Protein AF-A0A6A0H700-F1 (afdb_monomer)

Organism: Hyalella azteca (NCBI:txid294128)

Nearest PDB structures (foldseek):
  5h1q-assembly1_A  TM=7.272E-01  e=1.602E-08  Caenorhabditis elegans
  8qa1-assembly1_A  TM=4.785E-01  e=2.372E-01  Homo sapiens
  4k1p-assembly2_B  TM=1.340E-01  e=1.191E+00  Bacillus cereus

Radius of gyration: 29.99 Å; Cα contacts (8 Å, |Δi|>4): 361; chains: 1; bounding box: 70×42×93 Å

pLDDT: mean 84.73, std 12.45, range [29.14, 97.25]

Mean predicted aligned error: 8.42 Å

Sequence (318 aa):
MFVLVAFSILVTQKQYFGDPIDCIVDKIPANLMDTYCWIHSTYTIPSLVGAKIGVEVPHPGIANPKSNEEEYEVKYHKYYQWVTLFLYLQAIMFYIPRYLWKVWEAGKVKMLVMQLNSPIVDDDAKRERKKMLVNYFNVNMHNHNFYAYRFFFCELLNFANVVGQIYFTDRFLGYEFTTYGTRVVQMSQQEFGTRSDPMDAVFPKVTKCTFHKYGSSGSIETHDGLCVLPLNIFNEKIYIFLWFWFIIVAIISGIGLLYRLATFLAPFRQILLRTRSRLASQEDVEAVSRKCQIGDWFLLYQLGELRSASDCLYTFLC

Secondary structure (DSSP, 8-state):
-HHHHHHHHHHHHHHHSS-S-EEE-SSS-HHHHHHHHHHH-EEE-GGGTTSPBTTTBSSTT-S-SEETTEE---EEE-GGGTHHHHHHHHHHHHHHHHHHHHHHHTTHHHHHHTTTS-TTS-HHHHHHHHHHHHHHHHHTTTTTHHHHHHHHHHHHHHHHHHHHHHHHHHHHTTS-STTHHHHHHHHHTS-TTS---TTTTTS-SEEEEEEEEE-TTSPEEEEEEEEE-HHHHHHHHHHHHHHHHHHHHHHHHHHHHHHHHHTTSHHHHHHHHHHH-TTS-HHHHHHHHHH--HHHHHHHHHHTTSTTSHHHHHHHH-

Solvent-accessible surface area (backbone atoms only — not comparable to full-atom values): 17674 Å² total; per-residue (Å²): 72,71,70,35,45,53,52,22,51,56,48,43,47,41,60,74,76,43,76,39,52,51,38,54,50,81,100,51,62,48,72,58,51,28,52,47,3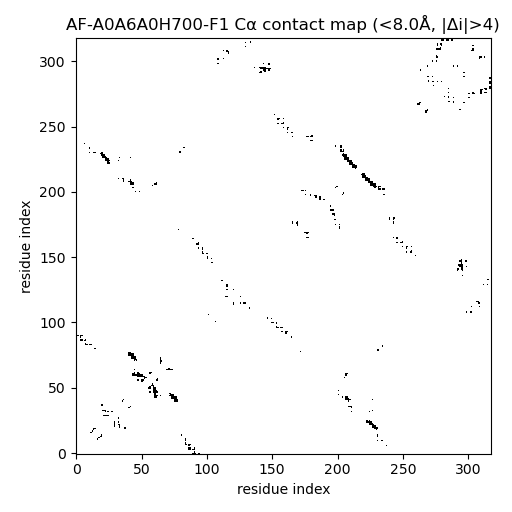4,66,74,75,32,32,29,35,27,71,90,38,48,85,46,52,66,81,77,76,21,86,42,60,13,43,74,69,54,74,47,96,95,45,76,56,68,74,47,73,57,63,61,74,80,46,47,42,59,49,32,45,52,53,21,50,61,62,41,47,38,60,50,52,44,54,66,72,53,68,55,51,68,59,61,75,46,57,70,64,72,41,90,86,57,54,69,68,64,43,52,55,49,48,51,52,50,49,50,50,48,67,76,46,58,71,68,30,40,65,60,41,51,53,51,53,48,30,54,51,46,48,38,52,45,48,54,48,49,54,52,51,49,12,61,73,56,71,65,51,49,81,59,37,65,62,52,51,56,61,51,70,74,51,66,97,82,83,72,74,65,85,51,46,83,68,43,43,51,57,35,36,29,79,46,79,45,72,43,100,85,69,48,82,43,81,44,69,26,50,30,37,25,66,52,27,59,53,52,50,54,51,53,56,52,48,48,59,49,48,53,52,52,40,51,53,40,47,51,51,49,53,56,54,58,47,53,72,38,68,71,52,42,46,52,55,49,47,73,60,36,70,83,40,58,72,68,38,55,49,56,50,54,72,72,44,43,73,12,40,45,48,52,53,54,56,45,45,65,47,90,61,30,45,68,43,54,38,62,72,52,109

Foldseek 3Di:
DVLLVVLLVVLCCCVPVHQQKFKDWPPDPRVVVSVCCLVVFFKFQQVQQLPDPPPGAVHRRDDPCDDDNHRTDIDTANLLNCSSVLSVVLVVLLCVLVVQLCVLPVCVLVVLCPPLPDPPDDPVVNVVSLVVSLVVCVVCAPVQVVVVVSNLVSLVSNLVSLVVSQVVVCVSQVNCLQCQLVVVVVQVPDDPPSRDRSCCSRLPQKGKDWDWDADPVRDIDIIIIIMGGPSSVSVSVSSNVVSVVSVVSNVVSVVVSVLVVCLQDLVSLLVLQCVLLVVADSVLSNVVSVRHDSRSSVSLSVSSVSVSCSVSSNVSRD

InterPro domains:
  IPR000990 Innexin [PF00876] (2-305)
  IPR000990 Innexin [PR01262] (12-23)
  IPR000990 Innexin [PR01262] (36-45)
  IPR000990 Innexin [PR01262] (79-101)
  IPR000990 Innexin [PR01262] (151-165)
  IPR000990 Innexin [PR01262] (202-211)
  IPR000990 Innexin [PR01262] (227-243)
  IPR000990 Innexin [PS51013] (1-318)
  IPR000990 Innexin [PTHR11893] (2-302)

Structure (mmCIF, N/CA/C/O backbone):
data_AF-A0A6A0H700-F1
#
_entry.id   AF-A0A6A0H700-F1
#
loop_
_atom_site.group_PDB
_atom_site.id
_atom_site.type_symbol
_atom_site.label_atom_id
_atom_site.label_alt_id
_atom_site.label_comp_id
_atom_site.label_asym_id
_atom_site.label_entity_id
_atom_site.label_seq_id
_atom_site.pdbx_PDB_ins_code
_atom_site.Cartn_x
_atom_site.Cartn_y
_atom_site.Cartn_z
_atom_site.occupancy
_atom_site.B_iso_or_equiv
_atom_site.auth_seq_id
_atom_site.auth_comp_id
_atom_site.auth_asym_id
_atom_site.auth_atom_id
_atom_site.pdbx_PDB_model_num
ATOM 1 N N . MET A 1 1 ? -3.065 4.996 2.262 1.00 88.44 1 MET A N 1
ATOM 2 C CA . MET A 1 1 ? -3.794 5.878 1.321 1.00 88.44 1 MET A CA 1
ATOM 3 C C . MET A 1 1 ? -3.027 7.165 1.031 1.00 88.44 1 MET A C 1
ATOM 5 O O . MET A 1 1 ? -2.477 7.241 -0.050 1.00 88.44 1 MET A O 1
ATOM 9 N N . PHE A 1 2 ? -2.928 8.139 1.949 1.00 89.19 2 PHE A N 1
ATOM 10 C CA . PHE A 1 2 ? -2.309 9.449 1.651 1.00 89.19 2 PHE A CA 1
ATOM 11 C C . PHE A 1 2 ? -0.878 9.364 1.109 1.00 89.19 2 PHE A C 1
ATOM 13 O O . PHE A 1 2 ? -0.584 9.986 0.100 1.00 89.19 2 PHE A O 1
ATOM 20 N N . VAL A 1 3 ? -0.035 8.531 1.724 1.00 92.81 3 VAL A N 1
ATOM 21 C CA . VAL A 1 3 ? 1.328 8.235 1.247 1.00 92.81 3 VAL A CA 1
ATOM 22 C C . VAL A 1 3 ? 1.329 7.764 -0.215 1.00 92.81 3 VAL A C 1
ATOM 24 O O . VAL A 1 3 ? 2.057 8.301 -1.038 1.00 92.81 3 VAL A O 1
ATOM 27 N N . LEU A 1 4 ? 0.464 6.801 -0.556 1.00 93.31 4 LEU A N 1
ATOM 28 C CA . LEU A 1 4 ? 0.357 6.251 -1.914 1.00 93.31 4 LEU A CA 1
ATOM 29 C C . LEU A 1 4 ? -0.152 7.291 -2.918 1.00 93.31 4 LEU A C 1
ATOM 31 O O . LEU A 1 4 ? 0.352 7.357 -4.032 1.00 93.31 4 LEU A O 1
ATOM 35 N N . VAL A 1 5 ? -1.114 8.130 -2.517 1.00 93.88 5 VAL A N 1
ATOM 36 C CA . VAL A 1 5 ? -1.607 9.237 -3.352 1.00 93.88 5 VAL A CA 1
ATOM 37 C C . VAL A 1 5 ? -0.500 10.261 -3.597 1.00 93.88 5 VAL A C 1
ATOM 39 O O . VAL A 1 5 ? -0.306 10.671 -4.734 1.00 93.88 5 VAL A O 1
ATOM 42 N N . ALA A 1 6 ? 0.257 10.642 -2.565 1.00 94.44 6 ALA A N 1
ATOM 43 C CA . ALA A 1 6 ? 1.363 11.585 -2.701 1.00 94.44 6 ALA A CA 1
ATOM 44 C C . ALA A 1 6 ? 2.443 11.061 -3.662 1.00 94.44 6 ALA A C 1
ATOM 46 O O . ALA A 1 6 ? 2.866 11.788 -4.557 1.00 94.44 6 ALA A O 1
ATOM 47 N N . PHE A 1 7 ? 2.833 9.788 -3.537 1.00 94.75 7 PHE A N 1
ATOM 48 C CA . PHE A 1 7 ? 3.771 9.171 -4.478 1.00 94.75 7 PHE A CA 1
ATOM 49 C C . PHE A 1 7 ? 3.197 9.047 -5.888 1.00 94.75 7 PHE A C 1
ATOM 51 O O . PHE A 1 7 ? 3.902 9.339 -6.844 1.00 94.75 7 PHE A O 1
ATOM 58 N N . SER A 1 8 ? 1.919 8.689 -6.035 1.00 93.25 8 SER A N 1
ATOM 59 C CA . SER A 1 8 ? 1.258 8.648 -7.343 1.00 93.25 8 SER A CA 1
ATOM 60 C C . SER A 1 8 ? 1.293 10.018 -8.030 1.00 93.25 8 SER A C 1
ATOM 62 O O . SER A 1 8 ? 1.672 10.099 -9.196 1.00 93.25 8 SER A O 1
ATOM 64 N N . ILE A 1 9 ? 1.000 11.106 -7.308 1.00 92.00 9 ILE A N 1
ATOM 65 C CA . ILE A 1 9 ? 1.098 12.477 -7.838 1.00 92.00 9 ILE A CA 1
ATOM 66 C C . ILE A 1 9 ? 2.540 12.800 -8.251 1.00 92.00 9 ILE A C 1
ATOM 68 O O . ILE A 1 9 ? 2.756 13.307 -9.350 1.00 92.00 9 ILE A O 1
ATOM 72 N N . LEU A 1 10 ? 3.523 12.472 -7.410 1.00 91.56 10 LEU A N 1
ATOM 73 C CA . LEU A 1 10 ? 4.936 12.733 -7.690 1.00 91.56 10 LEU A CA 1
ATOM 74 C C . LEU A 1 10 ? 5.424 12.001 -8.953 1.00 91.56 10 LEU A C 1
ATOM 76 O O . LEU A 1 10 ? 6.080 12.604 -9.801 1.00 91.56 10 LEU A O 1
ATOM 80 N N . VAL A 1 11 ? 5.066 10.725 -9.122 1.00 91.19 11 VAL A N 1
ATOM 81 C CA . VAL A 1 11 ? 5.419 9.949 -10.326 1.00 91.19 11 VAL A CA 1
ATOM 82 C C . VAL A 1 11 ? 4.676 10.488 -11.550 1.00 91.19 11 VAL A C 1
ATOM 84 O O . VAL A 1 11 ? 5.279 10.642 -12.609 1.00 91.19 11 VAL A O 1
ATOM 87 N N . THR A 1 12 ? 3.402 10.871 -11.400 1.00 90.94 12 THR A N 1
ATOM 88 C CA . THR A 1 12 ? 2.594 11.474 -12.477 1.00 90.94 12 THR A CA 1
ATOM 89 C C . THR A 1 12 ? 3.247 12.745 -13.014 1.00 90.94 12 THR A C 1
ATOM 91 O O . THR A 1 12 ? 3.319 12.936 -14.226 1.00 90.94 12 THR A O 1
ATOM 94 N N . GLN A 1 13 ? 3.758 13.604 -12.126 1.00 88.62 13 GLN A N 1
ATOM 95 C CA . GLN A 1 13 ? 4.454 14.828 -12.521 1.00 88.62 13 GLN A CA 1
ATOM 96 C C . GLN A 1 13 ? 5.638 14.527 -13.440 1.00 88.62 13 GLN A C 1
ATOM 98 O O . GLN A 1 13 ? 5.756 15.136 -14.500 1.00 88.62 13 GLN A O 1
ATOM 103 N N . LYS A 1 14 ? 6.476 13.548 -13.088 1.00 85.62 14 LYS A N 1
ATOM 104 C CA . LYS A 1 14 ? 7.631 13.199 -13.921 1.00 85.62 14 LYS A CA 1
ATOM 105 C C . LYS A 1 14 ? 7.253 12.426 -15.188 1.00 85.62 14 LYS A C 1
ATOM 107 O O . LYS A 1 14 ? 7.938 12.570 -16.190 1.00 85.62 14 LYS A O 1
ATOM 112 N N . GLN A 1 15 ? 6.183 11.635 -15.150 1.00 85.44 15 GLN A N 1
ATOM 113 C CA . GLN A 1 15 ? 5.745 10.803 -16.272 1.00 85.44 15 GLN A CA 1
ATOM 114 C C . GLN A 1 15 ? 5.028 11.596 -17.376 1.00 85.44 15 GLN A C 1
ATOM 116 O O . GLN A 1 15 ? 5.173 11.248 -18.543 1.00 85.44 15 GLN A O 1
ATOM 121 N N . TYR A 1 16 ? 4.246 12.622 -17.021 1.00 83.31 16 TYR A N 1
ATOM 122 C CA . TYR A 1 16 ? 3.414 13.364 -17.981 1.00 83.31 16 TYR A CA 1
ATOM 123 C C . TYR A 1 16 ? 3.870 14.804 -18.234 1.00 83.31 16 TYR A C 1
ATOM 125 O O . TYR A 1 16 ? 3.579 15.339 -19.299 1.00 83.31 16 TYR A O 1
ATOM 133 N N . PHE A 1 17 ? 4.542 15.443 -17.271 1.00 81.44 17 PHE A N 1
ATOM 134 C CA . PHE A 1 17 ? 4.945 16.854 -17.375 1.00 81.44 17 PHE A CA 1
ATOM 135 C C . PHE A 1 17 ? 6.459 17.057 -17.485 1.00 81.44 17 PHE A C 1
ATOM 137 O O . PHE A 1 17 ? 6.902 18.187 -17.669 1.00 81.44 17 PHE A O 1
ATOM 144 N N . GLY A 1 18 ? 7.254 15.996 -17.353 1.00 81.88 18 GLY A N 1
ATOM 145 C CA . GLY A 1 18 ? 8.693 16.032 -17.596 1.00 81.88 18 GLY A CA 1
ATOM 146 C C . GLY A 1 18 ? 9.104 14.948 -18.580 1.00 81.88 18 GLY A C 1
ATOM 147 O O . GLY A 1 18 ? 8.265 14.174 -19.023 1.00 81.88 18 GLY A O 1
ATOM 148 N N . ASP A 1 19 ? 10.402 14.868 -18.868 1.00 84.00 19 ASP A N 1
ATOM 149 C CA . ASP A 1 19 ? 10.935 13.858 -19.788 1.00 84.00 19 ASP A CA 1
ATOM 150 C C . ASP A 1 19 ? 11.130 12.528 -19.041 1.00 84.00 19 ASP A C 1
ATOM 152 O O . ASP A 1 19 ? 11.946 12.473 -18.104 1.00 84.00 19 ASP A O 1
ATOM 156 N N . PRO A 1 20 ? 10.353 11.474 -19.353 1.00 85.75 20 PRO A N 1
ATOM 157 C CA . PRO A 1 20 ? 10.421 10.212 -18.624 1.00 85.75 20 PRO A CA 1
ATOM 158 C C . PRO A 1 20 ? 11.577 9.321 -19.103 1.00 85.75 20 PRO A C 1
ATOM 160 O O . PRO A 1 20 ? 12.013 8.438 -18.359 1.00 85.75 20 PRO A O 1
ATOM 163 N N . ILE A 1 21 ? 12.069 9.571 -20.319 1.00 92.06 21 ILE A N 1
ATOM 164 C CA . ILE A 1 21 ? 13.161 8.876 -20.994 1.00 92.06 21 ILE A CA 1
ATOM 165 C C . ILE A 1 21 ? 13.925 9.874 -21.874 1.00 92.06 21 ILE A C 1
ATOM 167 O O . ILE A 1 21 ? 13.306 10.775 -22.433 1.00 92.06 21 ILE A O 1
ATOM 171 N N . ASP A 1 22 ? 15.240 9.706 -21.971 1.00 94.19 22 ASP A N 1
ATOM 172 C CA . ASP A 1 22 ? 16.128 10.486 -22.843 1.00 94.19 22 ASP A CA 1
ATOM 173 C C . ASP A 1 22 ? 17.117 9.523 -23.516 1.00 94.19 22 ASP A C 1
ATOM 175 O O . ASP A 1 22 ? 17.854 8.807 -22.826 1.00 94.19 22 ASP A O 1
ATOM 179 N N . CYS A 1 23 ? 17.065 9.427 -24.844 1.00 94.62 23 CYS A N 1
ATOM 180 C CA . CYS A 1 23 ? 17.802 8.459 -25.643 1.00 94.62 23 CYS A CA 1
ATOM 181 C C . CYS A 1 23 ? 18.846 9.121 -26.546 1.00 94.62 23 CYS A C 1
ATOM 183 O O . CYS A 1 23 ? 18.558 9.980 -27.378 1.00 94.62 23 CYS A O 1
ATOM 185 N N . ILE A 1 24 ? 20.068 8.596 -26.485 1.00 93.69 24 ILE A N 1
ATOM 186 C CA . ILE A 1 24 ? 21.156 8.956 -27.392 1.00 93.69 24 ILE A CA 1
ATOM 187 C C . ILE A 1 24 ? 21.153 7.972 -28.562 1.00 93.69 24 ILE A C 1
ATOM 189 O O . ILE A 1 24 ? 21.290 6.761 -28.365 1.00 93.69 24 ILE A O 1
ATOM 193 N N . VAL A 1 25 ? 21.009 8.494 -29.782 1.00 91.62 25 VAL A N 1
ATOM 194 C CA . VAL A 1 25 ? 21.088 7.717 -31.023 1.00 91.62 25 VAL A CA 1
ATOM 195 C C . VAL A 1 25 ? 21.625 8.551 -32.186 1.00 91.62 25 VAL A C 1
ATOM 197 O O . VAL A 1 25 ? 21.322 9.736 -32.320 1.00 91.62 25 VAL A O 1
ATOM 200 N N . ASP A 1 26 ? 22.369 7.900 -33.077 1.00 87.56 26 ASP A N 1
ATOM 201 C CA . ASP A 1 26 ? 22.846 8.500 -34.318 1.00 87.56 26 ASP A CA 1
ATOM 202 C C . ASP A 1 26 ? 21.810 8.402 -35.449 1.00 87.56 26 ASP A C 1
ATOM 204 O O . ASP A 1 26 ? 21.181 7.362 -35.670 1.00 87.56 26 ASP A O 1
ATOM 208 N N . LYS A 1 27 ? 21.716 9.464 -36.262 1.00 87.31 27 LYS A N 1
ATOM 209 C CA . LYS A 1 27 ? 20.928 9.540 -37.516 1.00 87.31 27 LYS A CA 1
ATOM 210 C C . LYS A 1 27 ? 19.399 9.502 -37.360 1.00 87.31 27 LYS A C 1
ATOM 212 O O . LYS A 1 27 ? 18.706 9.555 -38.376 1.00 87.31 27 LYS A O 1
ATOM 217 N N .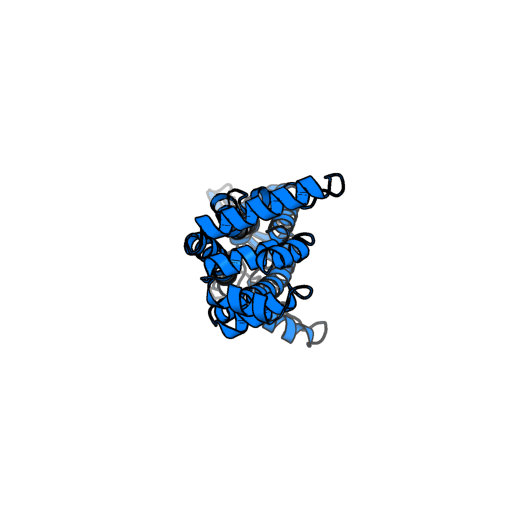 ILE A 1 28 ? 18.871 9.432 -36.138 1.00 91.19 28 ILE A N 1
ATOM 218 C CA . ILE A 1 28 ? 17.435 9.509 -35.834 1.00 91.19 28 ILE A CA 1
ATOM 219 C C . ILE A 1 28 ? 17.185 10.749 -34.964 1.00 91.19 28 ILE A C 1
ATOM 221 O O . ILE A 1 28 ? 17.963 10.993 -34.045 1.00 91.19 28 ILE A O 1
ATOM 225 N N . PRO A 1 29 ? 16.129 11.545 -35.215 1.00 93.12 29 PRO A N 1
ATOM 226 C CA . PRO A 1 29 ? 15.767 12.645 -34.324 1.00 93.12 29 PRO A CA 1
ATOM 227 C C . PRO A 1 29 ? 15.495 12.144 -32.897 1.00 93.12 29 PRO A C 1
ATOM 229 O O . PRO A 1 29 ? 14.682 11.234 -32.727 1.00 93.12 29 PRO A O 1
ATOM 232 N N . ALA A 1 30 ? 16.119 12.763 -31.887 1.00 90.62 30 ALA A N 1
ATOM 233 C CA . ALA A 1 30 ? 16.020 12.343 -30.481 1.00 90.62 30 ALA A CA 1
ATOM 234 C C . ALA A 1 30 ? 14.561 12.194 -30.014 1.00 90.62 30 ALA A C 1
ATOM 236 O O . ALA A 1 30 ? 14.155 11.106 -29.629 1.00 90.62 30 ALA A O 1
ATOM 237 N N . ASN A 1 31 ? 13.720 13.212 -30.242 1.00 91.75 31 ASN A N 1
ATOM 238 C CA . ASN A 1 31 ? 12.299 13.182 -29.862 1.00 91.75 31 ASN A CA 1
ATOM 239 C C . ASN A 1 31 ? 11.517 11.983 -30.438 1.00 91.75 31 ASN A C 1
ATOM 241 O O . ASN A 1 31 ? 10.590 11.476 -29.802 1.00 91.75 31 ASN A O 1
ATOM 245 N N . LEU A 1 32 ? 11.853 11.541 -31.659 1.00 93.12 32 LEU A N 1
ATOM 246 C CA . LEU A 1 32 ? 11.222 10.367 -32.269 1.00 93.12 32 LEU A CA 1
ATOM 247 C C . LEU A 1 32 ? 11.680 9.092 -31.560 1.00 93.12 32 LEU A C 1
ATOM 249 O O . LEU A 1 32 ? 10.848 8.232 -31.272 1.00 93.12 32 LEU A O 1
ATOM 253 N N . MET A 1 33 ? 12.981 8.984 -31.280 1.00 93.50 33 MET A N 1
ATOM 254 C CA . MET A 1 33 ? 13.543 7.850 -30.555 1.00 93.50 33 MET A CA 1
ATOM 255 C C . MET A 1 33 ? 12.972 7.768 -29.138 1.00 93.50 33 MET A C 1
ATOM 257 O O . MET A 1 33 ? 12.480 6.712 -28.756 1.00 93.50 33 MET A O 1
ATOM 261 N N . ASP A 1 34 ? 12.933 8.880 -28.404 1.00 93.62 34 ASP A N 1
ATOM 262 C CA . ASP A 1 34 ? 12.375 8.948 -27.050 1.00 93.62 34 ASP A CA 1
ATOM 263 C C . ASP A 1 34 ? 10.921 8.481 -27.029 1.00 93.62 34 ASP A C 1
ATOM 265 O O . ASP A 1 34 ? 10.549 7.599 -26.254 1.00 93.62 34 ASP A O 1
ATOM 269 N N . THR A 1 35 ? 10.101 9.009 -27.944 1.00 92.19 35 THR A N 1
ATOM 270 C CA . THR A 1 35 ? 8.685 8.636 -28.057 1.00 92.19 35 THR A CA 1
ATOM 271 C C . THR A 1 35 ? 8.527 7.158 -28.413 1.00 92.19 35 THR A C 1
ATOM 273 O O . THR A 1 35 ? 7.721 6.450 -27.804 1.00 92.19 35 THR A O 1
ATOM 276 N N . TYR A 1 36 ? 9.304 6.667 -29.381 1.00 93.50 36 TYR A N 1
ATOM 277 C CA . TYR A 1 36 ? 9.254 5.272 -29.803 1.00 93.50 36 TYR A CA 1
ATOM 278 C C . TYR A 1 36 ? 9.660 4.332 -28.666 1.00 93.50 36 TYR A C 1
ATOM 280 O O . TYR A 1 36 ? 8.917 3.407 -28.349 1.00 93.50 36 TYR A O 1
ATOM 288 N N . CYS A 1 37 ? 10.796 4.584 -28.018 1.00 93.06 37 CYS A N 1
ATOM 289 C CA . CYS A 1 37 ? 11.324 3.756 -26.937 1.00 93.06 37 CYS A CA 1
ATOM 290 C C . CYS A 1 37 ? 10.453 3.816 -25.684 1.00 93.06 37 CYS A C 1
ATOM 292 O O . CYS A 1 37 ? 10.283 2.803 -25.002 1.00 93.06 37 CYS A O 1
ATOM 294 N N . TRP A 1 38 ? 9.830 4.966 -25.415 1.00 91.06 38 TRP A N 1
ATOM 295 C CA . TRP A 1 38 ? 8.824 5.076 -24.370 1.00 91.06 38 TRP A CA 1
ATOM 296 C C . TRP A 1 38 ? 7.638 4.142 -24.631 1.00 91.06 38 TRP A C 1
ATOM 298 O O . TRP A 1 38 ? 7.229 3.438 -23.713 1.00 91.06 38 TRP A O 1
ATOM 308 N N . ILE A 1 39 ? 7.107 4.096 -25.860 1.00 90.50 39 ILE A N 1
ATOM 309 C CA . ILE A 1 39 ? 5.917 3.303 -26.229 1.00 90.50 39 ILE A CA 1
ATOM 310 C C . ILE A 1 39 ? 6.242 1.811 -26.396 1.00 90.50 39 ILE A C 1
ATOM 312 O O . ILE A 1 39 ? 5.540 0.952 -25.860 1.00 90.50 39 ILE A O 1
ATOM 316 N N . HIS A 1 40 ? 7.295 1.492 -27.149 1.00 88.88 40 HIS A N 1
ATOM 317 C CA . HIS A 1 40 ? 7.656 0.128 -27.542 1.00 88.88 40 HIS A CA 1
ATOM 318 C C . HIS A 1 40 ? 8.510 -0.612 -26.513 1.00 88.88 40 HIS A C 1
ATOM 320 O O . HIS A 1 40 ? 8.684 -1.825 -26.661 1.00 88.88 40 HIS A O 1
ATOM 326 N N . SER A 1 41 ? 8.922 0.074 -25.440 1.00 89.62 41 SER A N 1
ATOM 327 C CA . SER A 1 41 ? 9.783 -0.371 -24.337 1.00 89.62 41 SER A CA 1
ATOM 328 C C . SER A 1 41 ? 11.269 -0.423 -24.630 1.00 89.62 41 SER A C 1
ATOM 330 O O . SER A 1 41 ? 11.711 -0.526 -25.772 1.00 89.62 41 SER A O 1
ATOM 332 N N . THR A 1 42 ? 12.026 -0.419 -23.542 1.00 93.44 42 THR A N 1
ATOM 333 C CA . THR A 1 42 ? 13.463 -0.647 -23.531 1.00 93.44 42 THR A CA 1
ATOM 334 C C . THR A 1 42 ? 13.790 -1.956 -22.827 1.00 93.44 42 THR A C 1
ATOM 336 O O . THR A 1 42 ? 12.924 -2.596 -22.219 1.00 93.44 42 THR A O 1
ATOM 339 N N . TYR A 1 43 ? 15.042 -2.387 -22.918 1.00 93.12 43 TYR A N 1
ATOM 340 C CA . TYR A 1 43 ? 15.478 -3.648 -22.347 1.00 93.12 43 TYR A CA 1
ATOM 341 C C . TYR A 1 43 ? 16.867 -3.584 -21.715 1.00 93.12 43 TYR A C 1
ATOM 343 O O . TYR A 1 43 ? 17.663 -2.683 -21.987 1.00 93.12 43 TYR A O 1
ATOM 351 N N . THR A 1 44 ? 17.148 -4.569 -20.866 1.00 92.31 44 THR A N 1
ATOM 352 C CA . THR A 1 44 ? 18.486 -4.875 -20.342 1.00 92.31 44 THR A CA 1
ATOM 353 C C . THR A 1 44 ? 18.765 -6.371 -20.465 1.00 92.31 44 THR A C 1
ATOM 355 O O . THR A 1 44 ? 17.851 -7.168 -20.676 1.00 92.31 44 THR A O 1
ATOM 358 N N . ILE A 1 45 ? 20.031 -6.753 -20.340 1.00 91.50 45 ILE A N 1
ATOM 359 C CA . ILE A 1 45 ? 20.508 -8.136 -20.336 1.00 91.50 45 ILE A CA 1
ATOM 360 C C . ILE A 1 45 ? 20.881 -8.503 -18.889 1.00 91.50 45 ILE A C 1
ATOM 362 O O . ILE A 1 45 ? 21.922 -8.054 -18.401 1.00 91.50 45 ILE A O 1
ATOM 366 N N . PRO A 1 46 ? 20.051 -9.282 -18.166 1.00 87.19 46 PRO A N 1
ATOM 367 C CA . PRO A 1 46 ? 20.258 -9.554 -16.741 1.00 87.19 46 PRO A CA 1
ATOM 368 C C . PRO A 1 46 ? 21.592 -10.237 -16.414 1.00 87.19 46 PRO A C 1
ATOM 370 O O . PRO A 1 46 ? 22.198 -9.923 -15.391 1.00 87.19 46 PRO A O 1
ATOM 373 N N . SER A 1 47 ? 22.081 -11.122 -17.290 1.00 86.06 47 SER A N 1
ATOM 374 C CA . SER A 1 47 ? 23.356 -11.833 -17.103 1.00 86.06 47 SER A CA 1
ATOM 375 C C . SER A 1 47 ? 24.575 -10.905 -17.069 1.00 86.06 47 SER A C 1
ATOM 377 O O . SER A 1 47 ? 25.601 -11.268 -16.503 1.00 86.06 47 SER A O 1
ATOM 379 N N . LEU A 1 48 ? 24.459 -9.694 -17.624 1.00 86.12 48 LEU A N 1
ATOM 380 C CA . LEU A 1 48 ? 25.549 -8.723 -17.743 1.00 86.12 48 LEU A CA 1
ATOM 381 C C . LEU A 1 48 ? 25.442 -7.568 -16.735 1.00 86.12 48 LEU A C 1
ATOM 383 O O . LEU A 1 48 ? 26.162 -6.577 -16.844 1.00 86.12 48 LEU A O 1
ATOM 387 N N . VAL A 1 49 ? 24.547 -7.651 -15.745 1.00 81.88 49 VAL A N 1
ATOM 388 C CA . VAL A 1 49 ? 24.407 -6.607 -14.709 1.00 81.88 49 VAL A CA 1
ATOM 389 C C . VAL A 1 49 ? 25.642 -6.541 -13.799 1.00 81.88 49 VAL A C 1
ATOM 391 O O . VAL A 1 49 ? 26.021 -5.459 -13.366 1.00 81.88 49 VAL A O 1
ATOM 394 N N . GLY A 1 50 ? 26.309 -7.672 -13.550 1.00 78.44 50 GLY A N 1
ATOM 395 C CA . GLY A 1 50 ? 27.547 -7.735 -12.757 1.00 78.44 50 GLY A CA 1
ATOM 396 C C . GLY A 1 50 ? 28.843 -7.535 -13.554 1.00 78.44 50 GLY A C 1
ATOM 397 O O . GLY A 1 50 ? 29.923 -7.647 -12.976 1.00 78.44 50 GLY A O 1
ATOM 398 N N . ALA A 1 51 ? 28.750 -7.289 -14.864 1.00 83.19 51 ALA A N 1
ATOM 399 C CA . ALA A 1 51 ? 29.903 -7.171 -15.755 1.00 83.19 51 ALA A CA 1
ATOM 400 C C . ALA A 1 51 ? 30.718 -5.892 -15.487 1.00 83.19 51 ALA A C 1
ATOM 402 O O . ALA A 1 51 ? 30.192 -4.873 -15.022 1.00 83.19 51 ALA A O 1
ATOM 403 N N . LYS A 1 52 ? 32.019 -5.922 -15.795 1.00 82.25 52 LYS A N 1
ATOM 404 C CA . LYS A 1 52 ? 32.917 -4.781 -15.546 1.00 82.25 52 LYS A CA 1
ATOM 405 C C . LYS A 1 52 ? 32.665 -3.638 -16.531 1.00 82.25 52 LYS A C 1
ATOM 407 O O . LYS A 1 52 ? 32.894 -3.766 -17.736 1.00 82.25 52 LYS A O 1
ATOM 412 N N . ILE A 1 53 ? 32.261 -2.490 -15.991 1.00 85.69 53 ILE A N 1
ATOM 413 C CA . ILE A 1 53 ? 31.993 -1.265 -16.755 1.00 85.69 53 ILE A CA 1
ATOM 414 C C . ILE A 1 53 ? 33.276 -0.763 -17.437 1.00 85.69 53 ILE A C 1
ATOM 416 O O . ILE A 1 53 ? 34.336 -0.706 -16.815 1.00 85.69 53 ILE A O 1
ATOM 420 N N . GLY A 1 54 ? 33.175 -0.387 -18.714 1.00 81.62 54 GLY A N 1
ATOM 421 C CA . GLY A 1 54 ? 34.277 0.163 -19.513 1.00 81.62 54 GLY A CA 1
ATOM 422 C C . GLY A 1 54 ? 35.252 -0.879 -20.072 1.00 81.62 54 GLY A C 1
ATOM 423 O O . GLY A 1 54 ? 36.136 -0.516 -20.843 1.00 81.62 54 GLY A O 1
ATOM 424 N N . VAL A 1 55 ? 35.082 -2.156 -19.712 1.00 81.94 55 VAL A N 1
ATOM 425 C CA . VAL A 1 55 ? 35.866 -3.283 -20.245 1.00 81.94 55 VAL A CA 1
ATOM 426 C C . VAL A 1 55 ? 34.952 -4.268 -20.968 1.00 81.94 55 VAL A C 1
ATOM 428 O O . VAL A 1 55 ? 35.158 -4.538 -22.145 1.00 81.94 55 VAL A O 1
ATOM 431 N N . GLU A 1 56 ? 33.930 -4.776 -20.276 1.00 81.25 56 GLU A N 1
ATOM 432 C CA . GLU A 1 56 ? 32.997 -5.782 -20.804 1.00 81.25 56 GLU A CA 1
ATOM 433 C C . GLU A 1 56 ? 31.716 -5.134 -21.338 1.00 81.25 56 GLU A C 1
ATOM 435 O O . GLU A 1 56 ? 31.200 -5.531 -22.380 1.00 81.25 56 GLU A O 1
ATOM 440 N N . VAL A 1 57 ? 31.210 -4.112 -20.639 1.00 85.88 57 VAL A N 1
ATOM 441 C CA . VAL A 1 57 ? 29.967 -3.415 -20.994 1.00 85.88 57 VAL A CA 1
ATOM 442 C C . VAL A 1 57 ? 30.087 -1.899 -20.795 1.00 85.88 57 VAL A C 1
ATOM 444 O O . VAL A 1 57 ? 30.787 -1.455 -19.882 1.00 85.88 57 VAL A O 1
ATOM 447 N N . PRO A 1 58 ? 29.395 -1.068 -21.599 1.00 85.19 58 PRO A N 1
ATOM 448 C CA . PRO A 1 58 ? 29.328 0.378 -21.372 1.00 85.19 58 PRO A CA 1
ATOM 449 C C . PRO A 1 58 ? 28.560 0.737 -20.091 1.00 85.19 58 PRO A C 1
ATOM 451 O O . PRO A 1 58 ? 28.912 1.694 -19.411 1.00 85.19 58 PRO A O 1
ATOM 454 N N . HIS A 1 59 ? 27.531 -0.040 -19.748 1.00 86.44 59 HIS A N 1
ATOM 455 C CA . HIS A 1 59 ? 26.734 0.090 -18.528 1.00 86.44 59 HIS A CA 1
ATOM 456 C C . HIS A 1 59 ? 26.225 -1.294 -18.089 1.00 86.44 59 HIS A C 1
ATOM 458 O O . HIS A 1 59 ? 26.094 -2.177 -18.943 1.00 86.44 59 HIS A O 1
ATOM 464 N N . PRO A 1 60 ? 25.899 -1.495 -16.796 1.00 86.56 60 PRO A N 1
ATOM 465 C CA . PRO A 1 60 ? 25.348 -2.754 -16.297 1.00 86.56 60 PRO A CA 1
ATOM 466 C C . PRO A 1 60 ? 24.156 -3.241 -17.128 1.00 86.56 60 PRO A C 1
ATOM 468 O O . PRO A 1 60 ? 23.170 -2.526 -17.297 1.00 86.56 60 PRO A O 1
ATOM 471 N N . GLY A 1 61 ? 24.247 -4.462 -17.656 1.00 86.50 61 GLY A N 1
ATOM 472 C CA . GLY A 1 61 ? 23.180 -5.071 -18.450 1.00 86.50 61 GLY A CA 1
ATOM 473 C C . GLY A 1 61 ? 22.975 -4.474 -19.847 1.00 86.50 61 GLY A C 1
ATOM 474 O O . GLY A 1 61 ? 21.933 -4.723 -20.454 1.00 86.50 61 GLY A O 1
ATOM 475 N N . ILE A 1 62 ? 23.928 -3.698 -20.374 1.00 90.06 62 ILE A N 1
ATOM 476 C CA . ILE A 1 62 ? 23.868 -3.130 -21.727 1.00 90.06 62 ILE A CA 1
ATOM 477 C C . ILE A 1 62 ? 24.899 -3.809 -22.623 1.00 90.06 62 ILE A C 1
ATOM 479 O O . ILE A 1 62 ? 26.097 -3.613 -22.456 1.00 90.06 62 ILE A O 1
ATOM 483 N N . ALA A 1 63 ? 24.431 -4.559 -23.617 1.00 88.12 63 ALA A N 1
ATOM 484 C CA . ALA A 1 63 ? 25.261 -5.113 -24.683 1.00 88.12 63 ALA A CA 1
ATOM 485 C C . ALA A 1 63 ? 24.429 -5.335 -25.955 1.00 88.12 63 ALA A C 1
ATOM 487 O O . ALA A 1 63 ? 23.232 -5.029 -26.006 1.00 88.12 63 ALA A O 1
ATOM 488 N N . ASN A 1 64 ? 25.062 -5.846 -27.011 1.00 85.06 64 ASN A N 1
ATOM 489 C CA . ASN A 1 64 ? 24.333 -6.359 -28.163 1.00 85.06 64 ASN A CA 1
ATOM 490 C C . ASN A 1 64 ? 23.727 -7.732 -27.807 1.00 85.06 64 ASN A C 1
ATOM 492 O O . ASN A 1 64 ? 24.493 -8.616 -27.430 1.00 85.06 64 ASN A O 1
ATOM 496 N N . PRO A 1 65 ? 22.397 -7.937 -27.930 1.00 81.50 65 PRO A N 1
ATOM 497 C CA . PRO A 1 65 ? 21.768 -9.229 -27.642 1.00 81.50 65 PRO A CA 1
ATOM 498 C C . PRO A 1 65 ? 22.308 -10.393 -28.477 1.00 81.50 65 PRO A C 1
ATOM 500 O O . PRO A 1 65 ? 22.204 -11.538 -28.053 1.00 81.50 65 PRO A O 1
ATOM 503 N N . LYS A 1 66 ? 22.861 -10.096 -29.662 1.00 79.06 66 LYS A N 1
ATOM 504 C CA . LYS A 1 66 ? 23.462 -11.072 -30.575 1.00 79.06 66 LYS A CA 1
ATOM 505 C C . LYS A 1 66 ? 24.913 -10.686 -30.814 1.00 79.06 66 LYS A C 1
ATOM 507 O O . LYS A 1 66 ? 25.207 -9.845 -31.664 1.00 79.06 66 LYS A O 1
ATOM 512 N N . SER A 1 67 ? 25.808 -11.259 -30.023 1.00 71.88 67 SER A N 1
ATOM 513 C CA . SER A 1 67 ? 27.243 -10.984 -30.063 1.00 71.88 67 SER A CA 1
ATOM 514 C C . SER A 1 67 ? 27.987 -12.313 -30.146 1.00 71.88 67 SER A C 1
ATOM 516 O O . SER A 1 67 ? 27.845 -13.129 -29.246 1.00 71.88 67 SER A O 1
ATOM 518 N N . ASN A 1 68 ? 28.779 -12.513 -31.208 1.00 56.09 68 ASN A N 1
ATOM 519 C CA . ASN A 1 68 ? 29.754 -13.605 -31.339 1.00 56.09 68 ASN A CA 1
ATOM 520 C C . ASN A 1 68 ? 29.243 -14.985 -30.864 1.00 56.09 68 ASN A C 1
ATOM 522 O O . ASN A 1 68 ? 29.825 -15.571 -29.963 1.00 56.09 68 ASN A O 1
ATOM 526 N N . GLU A 1 69 ? 28.163 -15.484 -31.480 1.00 62.66 69 GLU A N 1
ATOM 527 C CA . GLU A 1 69 ? 27.556 -16.815 -31.238 1.00 62.66 69 GLU A CA 1
ATOM 528 C C . GLU A 1 69 ? 26.747 -16.980 -29.936 1.00 62.66 69 GLU A C 1
ATOM 530 O O . GLU A 1 69 ? 26.019 -17.964 -29.803 1.00 62.66 69 GLU A O 1
ATOM 535 N N . GLU A 1 70 ? 26.761 -15.999 -29.029 1.00 69.06 70 GLU A N 1
ATOM 536 C CA . GLU A 1 70 ? 25.922 -15.985 -27.826 1.00 69.06 70 GLU A CA 1
ATOM 537 C C . GLU A 1 70 ? 24.662 -15.127 -28.034 1.00 69.06 70 GLU A C 1
ATOM 539 O O . GLU A 1 70 ? 24.722 -13.954 -28.426 1.00 69.06 70 GLU A O 1
ATOM 544 N N . GLU A 1 71 ? 23.496 -15.725 -27.771 1.00 83.12 71 GLU A N 1
ATOM 545 C CA . GLU A 1 71 ? 22.208 -15.031 -27.710 1.00 83.12 71 GLU A CA 1
ATOM 546 C C . GLU A 1 71 ? 21.837 -14.816 -26.242 1.00 83.12 71 GLU A C 1
ATOM 548 O O . GLU A 1 71 ? 21.528 -15.758 -25.509 1.00 83.12 71 GLU A O 1
ATOM 553 N N . TYR A 1 72 ? 21.907 -13.562 -25.797 1.00 86.19 72 TYR A N 1
ATOM 554 C CA . TYR A 1 72 ? 21.572 -13.210 -24.423 1.00 86.19 72 TYR A CA 1
ATOM 555 C C . TYR A 1 72 ? 20.058 -13.109 -24.230 1.00 86.19 72 TYR A C 1
ATOM 557 O O . TYR A 1 72 ? 19.349 -12.531 -25.056 1.00 86.19 72 TYR A O 1
ATOM 565 N N . GLU A 1 73 ? 19.563 -13.592 -23.088 1.00 88.62 73 GLU A N 1
ATOM 566 C CA . GLU A 1 73 ? 18.176 -13.359 -22.691 1.00 88.62 73 GLU A CA 1
ATOM 567 C C . GLU A 1 73 ? 17.956 -11.871 -22.383 1.00 88.62 73 GLU A C 1
ATOM 569 O O . GLU A 1 73 ? 18.680 -11.248 -21.601 1.00 88.62 73 GLU A O 1
ATOM 574 N N . VAL A 1 74 ? 16.930 -11.298 -23.010 1.00 90.38 74 VAL A N 1
ATOM 575 C CA . VAL A 1 74 ? 16.607 -9.876 -22.920 1.00 90.38 74 VAL A CA 1
ATOM 576 C C . VAL A 1 74 ? 15.401 -9.666 -22.007 1.00 90.38 74 VAL A C 1
ATOM 578 O O . VAL A 1 74 ? 14.320 -10.203 -22.248 1.00 90.38 74 VAL A O 1
ATOM 581 N N . LYS A 1 75 ? 15.554 -8.816 -20.987 1.00 89.56 75 LYS A N 1
ATOM 582 C CA . LYS A 1 75 ? 14.468 -8.406 -20.091 1.00 89.56 75 LYS A CA 1
ATOM 583 C C . LYS A 1 75 ? 13.911 -7.055 -20.522 1.00 89.56 75 LYS A C 1
ATOM 585 O O . LYS A 1 75 ? 14.584 -6.033 -20.403 1.00 89.56 75 LYS A O 1
ATOM 590 N N . TYR A 1 76 ? 12.665 -7.054 -20.987 1.00 90.06 76 TYR A N 1
ATOM 591 C CA . TYR A 1 76 ? 11.948 -5.837 -21.369 1.00 90.06 76 TYR A CA 1
ATOM 592 C C . TYR A 1 76 ? 11.324 -5.136 -20.161 1.00 90.06 76 TYR A C 1
ATOM 594 O O . TYR A 1 76 ? 10.645 -5.752 -19.336 1.00 90.06 76 TYR A O 1
ATOM 602 N N . HIS A 1 77 ? 11.479 -3.817 -20.108 1.00 88.44 77 HIS A N 1
ATOM 603 C CA . HIS A 1 77 ? 10.956 -2.963 -19.049 1.00 88.44 77 HIS A CA 1
ATOM 604 C C . HIS A 1 77 ? 9.735 -2.213 -19.581 1.00 88.44 77 HIS A C 1
ATOM 606 O O . HIS A 1 77 ? 9.857 -1.206 -20.262 1.00 88.44 77 HIS A O 1
ATOM 612 N N . LYS A 1 78 ? 8.532 -2.739 -19.319 1.00 82.00 78 LYS A N 1
ATOM 613 C CA . LYS A 1 78 ? 7.243 -2.097 -19.681 1.00 82.00 78 LYS A CA 1
ATOM 614 C C . LYS A 1 78 ? 6.440 -1.625 -18.473 1.00 82.00 78 LYS A C 1
ATOM 616 O O . LYS A 1 78 ? 5.525 -0.817 -18.597 1.00 82.00 78 LYS A O 1
ATOM 621 N N . TYR A 1 79 ? 6.759 -2.139 -17.289 1.00 79.69 79 TYR A N 1
ATOM 622 C CA . TYR A 1 79 ? 5.938 -1.950 -16.095 1.00 79.69 79 TYR A CA 1
ATOM 623 C C . TYR A 1 79 ? 5.985 -0.502 -15.566 1.00 79.69 79 TYR A C 1
ATOM 625 O O . TYR A 1 79 ? 5.034 -0.080 -14.912 1.00 79.69 79 TYR A O 1
ATOM 633 N N . TYR A 1 80 ? 7.038 0.284 -15.855 1.00 81.75 80 TYR A N 1
ATOM 634 C CA . TYR A 1 80 ? 7.185 1.656 -15.338 1.00 81.75 80 TYR A CA 1
ATOM 635 C C . TYR A 1 80 ? 6.062 2.593 -15.804 1.00 81.75 80 TYR A C 1
ATOM 637 O O . TYR A 1 80 ? 5.677 3.495 -15.067 1.00 81.75 80 TYR A O 1
ATOM 645 N N . GLN A 1 81 ? 5.464 2.330 -16.973 1.00 85.12 81 GLN A N 1
ATOM 646 C CA . GLN A 1 81 ? 4.293 3.065 -17.464 1.00 85.12 81 GLN A CA 1
ATOM 647 C C . GLN A 1 81 ? 3.066 2.865 -16.559 1.00 85.12 81 GLN A C 1
ATOM 649 O O . GLN A 1 81 ? 2.228 3.759 -16.428 1.00 85.12 81 GLN A O 1
ATOM 654 N N . TRP A 1 82 ? 2.978 1.699 -15.911 1.00 90.69 82 TRP A N 1
ATOM 655 C CA . TRP A 1 82 ? 1.858 1.267 -15.078 1.00 90.69 82 TRP A CA 1
ATOM 656 C C . TRP A 1 82 ? 2.039 1.589 -13.594 1.00 90.69 82 TRP A C 1
ATOM 658 O O . TRP A 1 82 ? 1.070 1.488 -12.844 1.00 90.69 82 TRP A O 1
ATOM 668 N N . VAL A 1 83 ? 3.235 2.006 -13.159 1.00 91.69 83 VAL A N 1
ATOM 669 C CA . VAL A 1 83 ? 3.538 2.291 -11.743 1.00 91.69 83 VAL A CA 1
ATOM 670 C C . VAL A 1 83 ? 2.560 3.311 -11.159 1.00 91.69 83 VAL A C 1
ATOM 672 O O . VAL A 1 83 ? 1.991 3.083 -10.094 1.00 91.69 83 VAL A O 1
ATOM 675 N N . THR A 1 84 ? 2.292 4.402 -11.877 1.00 91.44 84 THR A N 1
ATOM 676 C CA . THR A 1 84 ? 1.362 5.447 -11.423 1.00 91.44 84 THR A CA 1
ATOM 677 C C . THR A 1 84 ? -0.053 4.911 -11.192 1.00 91.44 84 THR A C 1
ATOM 679 O O . THR A 1 84 ? -0.659 5.180 -10.149 1.00 91.44 84 THR A O 1
ATOM 682 N N . LEU A 1 85 ? -0.571 4.130 -12.147 1.00 92.31 85 LEU A N 1
ATOM 683 C CA . LEU A 1 85 ? -1.902 3.521 -12.067 1.00 92.31 85 LEU A CA 1
ATOM 684 C C . LEU A 1 85 ? -1.969 2.481 -10.948 1.00 92.31 85 LEU A C 1
ATOM 686 O O . LEU A 1 85 ? -2.956 2.422 -10.215 1.00 92.31 85 LEU A O 1
ATOM 690 N N . PHE A 1 86 ? -0.899 1.703 -10.785 1.00 94.94 86 PHE A N 1
ATOM 691 C CA . PHE A 1 86 ? -0.768 0.737 -9.709 1.00 94.94 86 PHE A CA 1
ATOM 692 C C . PHE A 1 86 ? -0.847 1.433 -8.345 1.00 94.94 86 PHE A C 1
ATOM 694 O O . PHE A 1 86 ? -1.737 1.108 -7.564 1.00 94.94 86 PHE A O 1
ATOM 701 N N . LEU A 1 87 ? -0.032 2.463 -8.086 1.00 95.38 87 LEU A N 1
ATOM 702 C CA . LEU A 1 87 ? -0.056 3.224 -6.825 1.00 95.38 87 LEU A CA 1
ATOM 703 C C . LEU A 1 87 ? -1.442 3.818 -6.512 1.00 95.38 87 LEU A C 1
ATOM 705 O O . LEU A 1 87 ? -1.881 3.810 -5.356 1.00 95.38 87 LEU A O 1
ATOM 709 N N . TYR A 1 88 ? -2.157 4.299 -7.533 1.00 94.12 88 TYR A N 1
ATOM 710 C CA . TYR A 1 88 ? -3.519 4.813 -7.380 1.00 94.12 88 TYR A CA 1
ATOM 711 C C . TYR A 1 88 ? -4.515 3.711 -6.991 1.00 94.12 88 TYR A C 1
ATOM 713 O O . TYR A 1 88 ? -5.273 3.867 -6.028 1.00 94.12 88 TYR A O 1
ATOM 721 N N . LEU A 1 89 ? -4.472 2.563 -7.676 1.00 95.75 89 LEU A N 1
ATOM 722 C CA . LEU A 1 89 ? -5.292 1.401 -7.335 1.00 95.75 89 LEU A CA 1
ATOM 723 C C . LEU A 1 89 ? -5.008 0.930 -5.904 1.00 95.75 89 LEU A C 1
ATOM 725 O O . LEU A 1 89 ? -5.937 0.692 -5.130 1.00 95.75 89 LEU A O 1
ATOM 729 N N . GLN A 1 90 ? -3.734 0.874 -5.509 1.00 96.56 90 GLN A N 1
ATOM 730 C CA . GLN A 1 90 ? -3.356 0.532 -4.141 1.00 96.56 90 GLN A CA 1
ATOM 731 C C . GLN A 1 90 ? -3.976 1.507 -3.132 1.00 96.56 90 GLN A C 1
ATOM 733 O O . GLN A 1 90 ? -4.521 1.077 -2.111 1.00 96.56 90 GLN A O 1
ATOM 738 N N . ALA A 1 91 ? -3.944 2.815 -3.413 1.00 95.06 91 ALA A N 1
ATOM 739 C CA . ALA A 1 91 ? -4.549 3.823 -2.550 1.00 95.06 91 ALA A CA 1
ATOM 740 C C . ALA A 1 91 ? -6.061 3.612 -2.368 1.00 95.06 91 ALA A C 1
ATOM 742 O O . ALA A 1 91 ? -6.538 3.709 -1.232 1.00 95.06 91 ALA A O 1
ATOM 743 N N . ILE A 1 92 ? -6.782 3.276 -3.445 1.00 94.50 92 ILE A N 1
ATOM 744 C CA . ILE A 1 92 ? -8.213 2.939 -3.402 1.00 94.50 92 ILE A CA 1
ATOM 745 C C . ILE A 1 92 ? -8.451 1.713 -2.524 1.00 94.50 92 ILE A C 1
ATOM 747 O O . ILE A 1 92 ? -9.298 1.765 -1.634 1.00 94.50 92 ILE A O 1
ATOM 751 N N . MET A 1 93 ? -7.688 0.633 -2.705 1.00 94.50 93 MET A N 1
ATOM 752 C CA . MET A 1 93 ? -7.882 -0.585 -1.910 1.00 94.50 93 MET A CA 1
ATOM 753 C C . MET A 1 93 ? -7.678 -0.334 -0.405 1.00 94.50 93 MET A C 1
ATOM 755 O O . MET A 1 93 ? -8.452 -0.827 0.412 1.00 94.50 93 MET A O 1
ATOM 759 N N . PHE A 1 94 ? -6.730 0.533 -0.022 1.00 92.12 94 PHE A N 1
ATOM 760 C CA . PHE A 1 94 ? -6.573 0.985 1.372 1.00 92.12 94 PHE A CA 1
ATOM 761 C C . PHE A 1 94 ? -7.718 1.874 1.893 1.00 92.12 94 PHE A C 1
ATOM 763 O O . PHE A 1 94 ? -7.838 2.057 3.104 1.00 92.12 94 PHE A O 1
ATOM 770 N N . TYR A 1 95 ? -8.542 2.459 1.023 1.00 91.06 95 TYR A N 1
ATOM 771 C CA . TYR A 1 95 ? -9.703 3.258 1.421 1.00 91.06 95 TYR A CA 1
ATOM 772 C C . TYR A 1 95 ? -10.958 2.404 1.664 1.00 91.06 95 TYR A C 1
ATOM 774 O O . TYR A 1 95 ? -11.786 2.770 2.504 1.00 91.06 95 TYR A O 1
ATOM 782 N N . ILE A 1 96 ? -11.081 1.254 0.990 1.00 90.31 96 ILE A N 1
ATOM 783 C CA . ILE A 1 96 ? -12.268 0.382 1.031 1.00 90.31 96 ILE A CA 1
ATOM 784 C C . ILE A 1 96 ? -12.711 0.031 2.465 1.00 90.31 96 ILE A C 1
ATOM 786 O O . ILE A 1 96 ? -13.884 0.258 2.772 1.00 90.31 96 ILE A O 1
ATOM 790 N N . PRO A 1 97 ? -11.841 -0.435 3.387 1.00 89.62 97 PRO A N 1
ATOM 791 C CA . PRO A 1 97 ? -12.286 -0.810 4.733 1.00 89.62 97 PRO A CA 1
ATOM 792 C C . PRO A 1 97 ? -12.880 0.369 5.515 1.00 89.62 97 PRO A C 1
ATOM 794 O O . PRO A 1 97 ? -13.873 0.228 6.230 1.00 89.62 97 PRO A O 1
ATOM 797 N N . ARG A 1 98 ? -12.307 1.568 5.345 1.00 86.44 98 ARG A N 1
ATOM 798 C CA . ARG A 1 98 ? -12.811 2.796 5.975 1.00 86.44 98 ARG A CA 1
ATOM 799 C C . ARG A 1 98 ? -14.15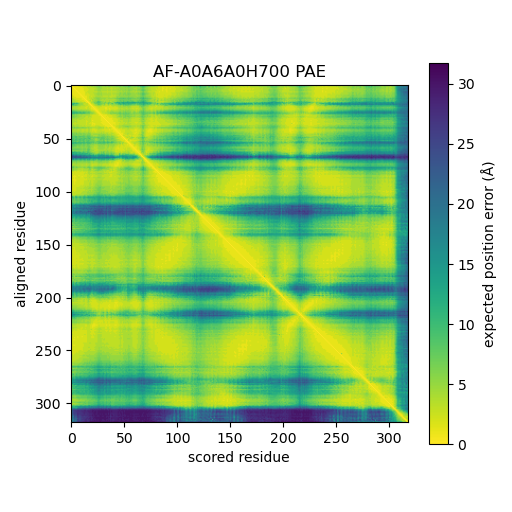8 3.211 5.394 1.00 86.44 98 ARG A C 1
ATOM 801 O O . ARG A 1 98 ? -15.029 3.657 6.140 1.00 86.44 98 ARG A O 1
ATOM 808 N N . TYR A 1 99 ? -14.308 3.113 4.076 1.00 87.06 99 TYR A N 1
ATOM 809 C CA . TYR A 1 99 ? -15.565 3.409 3.401 1.00 87.06 99 TYR A CA 1
ATOM 810 C C . TYR A 1 99 ? -16.679 2.470 3.880 1.00 87.06 99 TYR A C 1
ATOM 812 O O . TYR A 1 99 ? -17.723 2.949 4.319 1.00 87.06 99 TYR A O 1
ATOM 820 N N . LEU A 1 100 ? -16.414 1.158 3.904 1.00 88.69 100 LEU A N 1
ATOM 821 C CA . LEU A 1 100 ? -17.346 0.148 4.413 1.00 88.69 100 LEU A CA 1
ATOM 822 C C . LEU A 1 100 ? -17.764 0.438 5.855 1.00 88.69 100 LEU A C 1
ATOM 824 O O . LEU A 1 100 ? -18.960 0.476 6.146 1.00 88.69 100 LEU A O 1
ATOM 828 N N . TRP A 1 101 ? -16.802 0.732 6.740 1.00 89.75 101 TRP A N 1
ATOM 829 C CA . TRP A 1 101 ? -17.119 1.090 8.122 1.00 89.75 101 TRP A CA 1
ATOM 830 C C . TRP A 1 101 ? -18.038 2.311 8.207 1.00 89.75 101 TRP A C 1
ATOM 832 O O . TRP A 1 101 ? -19.054 2.258 8.890 1.00 89.75 101 TRP A O 1
ATOM 842 N N . LYS A 1 102 ? -17.735 3.395 7.482 1.00 84.44 102 LYS A N 1
ATOM 843 C CA . LYS A 1 102 ? -18.564 4.610 7.506 1.00 84.44 102 LYS A CA 1
ATOM 844 C C . LYS A 1 102 ? -20.003 4.354 7.057 1.00 84.44 102 LYS A C 1
ATOM 846 O O . LYS A 1 102 ? -20.927 4.890 7.666 1.00 84.44 102 LYS A O 1
ATOM 851 N N . VAL A 1 103 ? -20.189 3.548 6.010 1.00 88.81 103 VAL A N 1
ATOM 852 C CA . VAL A 1 103 ? -21.521 3.178 5.509 1.00 88.81 103 VAL A CA 1
ATOM 853 C C . VAL A 1 103 ? -22.270 2.332 6.542 1.00 88.81 103 VAL A C 1
ATOM 855 O O . VAL A 1 103 ? -23.455 2.551 6.778 1.00 88.81 103 VAL A O 1
ATOM 858 N N . TRP A 1 104 ? -21.590 1.392 7.199 1.00 88.38 104 TRP A N 1
ATOM 859 C CA . TRP A 1 104 ? -22.204 0.499 8.183 1.00 88.38 104 TRP A CA 1
ATOM 860 C C . TRP A 1 104 ? -22.467 1.130 9.551 1.00 88.38 104 TRP A C 1
ATOM 862 O O . TRP A 1 104 ? -23.450 0.765 10.202 1.00 88.38 104 TRP A O 1
ATOM 872 N N . GLU A 1 105 ? -21.599 2.039 9.998 1.00 87.06 105 GLU A N 1
ATOM 873 C CA . GLU A 1 105 ? -21.752 2.785 11.248 1.00 87.06 105 GLU A CA 1
ATOM 874 C C . GLU A 1 105 ? -22.934 3.756 11.152 1.00 87.06 105 GLU A C 1
ATOM 876 O O . GLU A 1 105 ? -23.652 3.946 12.134 1.00 87.06 105 GLU A O 1
ATOM 881 N N . ALA A 1 106 ? -23.135 4.365 9.975 1.00 86.81 106 ALA A N 1
ATOM 882 C CA . ALA A 1 106 ? -24.199 5.333 9.694 1.00 86.81 106 ALA A CA 1
ATOM 883 C C . ALA A 1 106 ? -24.295 6.472 10.736 1.00 86.81 106 ALA A C 1
ATOM 885 O O . ALA A 1 106 ? -25.364 7.027 10.976 1.00 86.81 106 ALA A O 1
ATOM 886 N N . GLY A 1 107 ? -23.176 6.814 11.388 1.00 79.56 107 GLY A N 1
ATOM 887 C CA . GLY A 1 107 ? -23.106 7.878 12.390 1.00 79.56 107 GLY A CA 1
ATOM 888 C C . GLY A 1 107 ? -23.789 7.573 13.728 1.00 79.56 107 GLY A C 1
ATOM 889 O O . GLY A 1 107 ? -24.018 8.509 14.493 1.00 79.56 107 GLY A O 1
ATOM 890 N N . LYS A 1 108 ? -24.093 6.305 14.047 1.00 81.69 108 LYS A N 1
ATOM 891 C CA . LYS A 1 108 ? -24.760 5.909 15.306 1.00 81.69 108 LYS A CA 1
ATOM 892 C C . LYS A 1 108 ? -24.089 6.485 16.555 1.00 81.69 108 LYS A C 1
ATOM 894 O O . LYS A 1 108 ? -24.764 7.106 17.370 1.00 81.69 108 LYS A O 1
ATOM 899 N N . VAL A 1 109 ? -22.769 6.343 16.694 1.00 80.88 109 VAL A N 1
ATOM 900 C CA . VAL A 1 109 ? -22.039 6.844 17.876 1.00 80.88 109 VAL A CA 1
ATOM 901 C C . VAL A 1 109 ? -22.093 8.366 17.951 1.00 80.88 109 VAL A C 1
ATOM 903 O O . VAL A 1 109 ? -22.347 8.928 19.015 1.00 80.88 109 VAL A O 1
ATOM 906 N N . LYS A 1 110 ? -21.923 9.045 16.810 1.00 79.06 110 LYS A N 1
ATOM 907 C CA . LYS A 1 110 ? -22.036 10.505 16.736 1.0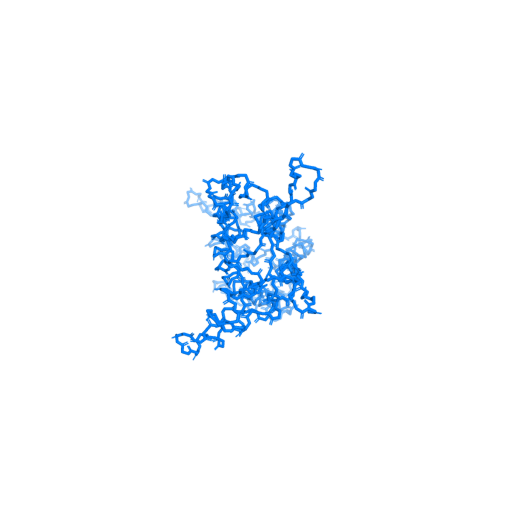0 79.06 110 LYS A CA 1
ATOM 908 C C . LYS A 1 110 ? -23.422 10.981 17.171 1.00 79.06 110 LYS A C 1
ATOM 910 O O . LYS A 1 110 ? -23.493 11.972 17.886 1.00 79.06 110 LYS A O 1
ATOM 915 N N . MET A 1 111 ? -24.488 10.282 16.776 1.00 80.50 111 MET A N 1
ATOM 916 C CA . MET A 1 111 ? -25.863 10.595 17.181 1.00 80.50 111 MET A CA 1
ATOM 917 C C . MET A 1 111 ? -26.091 10.380 18.680 1.00 80.50 111 MET A C 1
ATOM 919 O O . MET A 1 111 ? -26.682 11.240 19.324 1.00 80.50 111 MET A O 1
ATOM 923 N N . LEU A 1 112 ? -25.577 9.281 19.245 1.00 77.75 112 LEU A N 1
ATOM 924 C CA . LEU A 1 112 ? -25.734 8.955 20.669 1.00 77.75 112 LEU A CA 1
ATOM 925 C C . LEU A 1 112 ? -25.001 9.930 21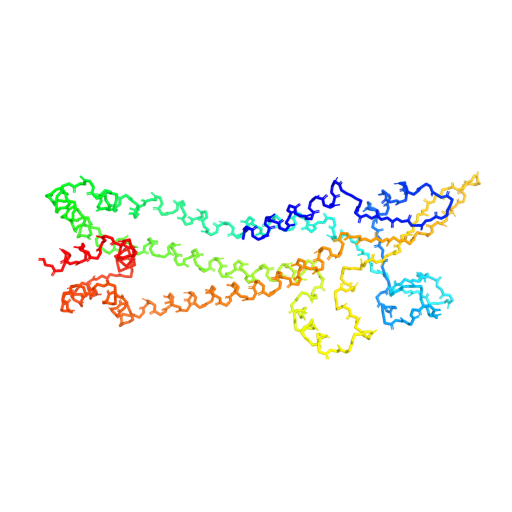.603 1.00 77.75 112 LEU A C 1
ATOM 927 O O . LEU A 1 112 ? -25.444 10.147 22.725 1.00 77.75 112 LEU A O 1
ATOM 931 N N . VAL A 1 113 ? -23.892 10.524 21.151 1.00 73.81 113 VAL A N 1
ATOM 932 C CA . VAL A 1 113 ? -23.085 11.473 21.947 1.00 73.81 113 VAL A CA 1
ATOM 933 C C . VAL A 1 113 ? -23.357 12.931 21.568 1.00 73.81 113 VAL A C 1
ATOM 935 O O . VAL A 1 113 ? -22.847 13.864 22.200 1.00 73.81 113 VAL A O 1
ATOM 938 N N . MET A 1 114 ? -24.171 13.164 20.535 1.00 69.31 114 MET A N 1
ATOM 939 C CA . MET A 1 114 ? -24.447 14.507 20.049 1.00 69.31 114 MET A CA 1
ATOM 940 C C . MET A 1 114 ? -25.006 15.356 21.190 1.00 69.31 114 MET A C 1
ATOM 942 O O . MET A 1 114 ? -25.959 14.979 21.862 1.00 69.31 114 MET A O 1
ATOM 946 N N . GLN A 1 115 ? -24.390 16.518 21.407 1.00 63.81 115 GLN A N 1
ATOM 947 C CA . GLN A 1 115 ? -24.784 17.476 22.436 1.00 63.81 115 GLN A CA 1
ATOM 948 C C . GLN A 1 115 ? -24.629 17.015 23.909 1.00 63.81 115 GLN A C 1
ATOM 950 O O . GLN A 1 115 ? -24.977 17.797 24.793 1.00 63.81 115 GLN A O 1
ATOM 955 N N . LEU A 1 116 ? -24.068 15.829 24.199 1.00 66.31 116 LEU A N 1
ATOM 956 C CA . LEU A 1 116 ? -23.488 15.533 25.526 1.00 66.31 116 LEU A CA 1
ATOM 957 C C . LEU A 1 116 ? -22.122 16.221 25.696 1.00 66.31 116 LEU A C 1
ATOM 959 O O . LEU A 1 116 ? -21.811 16.716 26.772 1.00 66.31 116 LEU A O 1
ATOM 963 N N . ASN A 1 117 ? -21.359 16.338 24.604 1.00 64.62 117 ASN A N 1
ATOM 964 C CA . ASN A 1 117 ? -20.036 16.977 24.579 1.00 64.62 117 ASN A CA 1
ATOM 965 C C . ASN A 1 117 ? -20.079 18.515 24.421 1.00 64.62 117 ASN A C 1
ATOM 967 O O . ASN A 1 117 ? -19.032 19.129 24.219 1.00 64.62 117 ASN A O 1
ATOM 971 N N . SER A 1 118 ? -21.259 19.148 24.411 1.00 68.06 118 SER A N 1
ATOM 972 C CA . SER A 1 118 ? -21.359 20.599 24.192 1.00 68.06 118 SER A CA 1
ATOM 973 C C . SER A 1 118 ? -21.228 21.351 25.522 1.00 68.06 118 SER A C 1
ATOM 975 O O . SER A 1 118 ? -22.088 21.172 26.388 1.00 68.06 118 SER A O 1
ATOM 977 N N . PRO A 1 119 ? -20.210 22.217 25.699 1.00 66.44 119 PRO A N 1
ATOM 978 C CA . PRO A 1 119 ? -19.991 22.938 26.956 1.00 66.44 119 PRO A CA 1
ATOM 979 C C . PRO A 1 119 ? -21.071 23.991 27.250 1.00 66.44 119 PRO A C 1
ATOM 981 O O . PRO A 1 119 ? -21.147 24.486 28.365 1.00 66.44 119 PRO A O 1
ATOM 984 N N . ILE A 1 120 ? -21.905 24.319 26.259 1.00 72.81 120 ILE A N 1
ATOM 985 C CA . ILE A 1 120 ? -22.939 25.366 26.321 1.00 72.81 120 ILE A CA 1
ATOM 986 C C . ILE A 1 120 ? -24.281 24.804 26.831 1.00 72.81 120 ILE A C 1
ATOM 988 O O . ILE A 1 120 ? -25.204 25.553 27.130 1.00 72.81 120 ILE A O 1
ATOM 992 N N . VAL A 1 121 ? -24.424 23.477 26.906 1.00 77.44 121 VAL A N 1
ATOM 993 C CA . VAL A 1 121 ? -25.681 22.837 27.314 1.00 77.44 121 VAL A CA 1
ATOM 994 C C . VAL A 1 121 ? -25.781 22.803 28.837 1.00 77.44 121 VAL A C 1
ATOM 996 O O . VAL A 1 121 ? -24.829 22.406 29.509 1.00 77.44 121 VAL A O 1
ATOM 999 N N . ASP A 1 122 ? -26.956 23.179 29.338 1.00 81.69 122 ASP A N 1
ATOM 1000 C CA . ASP A 1 122 ? -27.316 23.158 30.753 1.00 81.69 122 ASP A CA 1
ATOM 1001 C C . ASP A 1 122 ? -27.207 21.754 31.380 1.00 81.69 122 ASP A C 1
ATOM 1003 O O . ASP A 1 122 ? -27.386 20.729 30.708 1.00 81.69 122 ASP A O 1
ATOM 1007 N N . ASP A 1 123 ? -26.894 21.693 32.673 1.00 79.69 123 ASP A N 1
ATOM 1008 C CA . ASP A 1 123 ? -26.611 20.430 33.358 1.00 79.69 123 ASP A CA 1
ATOM 1009 C C . ASP A 1 123 ? -27.862 19.554 33.540 1.00 79.69 123 ASP A C 1
ATOM 1011 O O . ASP A 1 123 ? -27.750 18.322 33.466 1.00 79.69 123 ASP A O 1
ATOM 1015 N N . ASP A 1 124 ? -29.060 20.142 33.644 1.00 82.06 124 ASP A N 1
ATOM 1016 C CA . ASP A 1 124 ? -30.311 19.375 33.667 1.00 82.06 124 ASP A CA 1
ATOM 1017 C C . ASP A 1 124 ? -30.586 18.732 32.302 1.00 82.06 124 ASP A C 1
ATOM 1019 O O . ASP A 1 124 ? -30.922 17.546 32.207 1.00 82.06 124 ASP A O 1
ATOM 1023 N N . ALA A 1 125 ? -30.320 19.462 31.215 1.00 81.19 125 ALA A N 1
ATOM 1024 C CA . ALA A 1 125 ? -30.416 18.923 29.860 1.00 81.19 125 ALA A CA 1
ATOM 1025 C C . ALA A 1 125 ? -29.402 17.790 29.611 1.00 81.19 125 ALA A C 1
ATOM 1027 O O . ALA A 1 125 ? -29.718 16.813 28.920 1.00 81.19 125 ALA A O 1
ATOM 1028 N N . LYS A 1 126 ? -28.195 17.862 30.192 1.00 79.38 126 LYS A N 1
ATOM 1029 C CA . LYS A 1 126 ? -27.233 16.746 30.161 1.00 79.38 126 LYS A CA 1
ATOM 1030 C C . LYS A 1 126 ? -27.756 15.540 30.937 1.00 79.38 126 LYS A C 1
ATOM 1032 O O . LYS A 1 126 ? -27.653 14.421 30.434 1.00 79.38 126 LYS A O 1
ATOM 1037 N N . ARG A 1 127 ? -28.330 15.736 32.130 1.00 81.00 127 ARG A N 1
ATOM 1038 C CA . ARG A 1 127 ? -28.872 14.647 32.961 1.00 81.00 127 ARG A CA 1
ATOM 1039 C C . ARG A 1 127 ? -29.999 13.895 32.251 1.00 81.00 127 ARG A C 1
ATOM 1041 O O . ARG A 1 127 ? -29.966 12.666 32.211 1.00 81.00 127 ARG A O 1
ATOM 1048 N N . GLU A 1 128 ? -30.933 14.603 31.621 1.00 83.06 128 GLU A N 1
ATOM 1049 C CA . GLU A 1 128 ? -32.015 13.975 30.849 1.00 83.06 128 GLU A CA 1
ATOM 1050 C C . GLU A 1 128 ? -31.493 13.185 29.640 1.00 83.06 128 GLU A C 1
ATOM 1052 O O . GLU A 1 128 ? -31.964 12.087 29.343 1.00 83.06 128 GLU A O 1
ATOM 1057 N N . ARG A 1 129 ? -30.444 13.671 28.972 1.00 81.00 129 ARG A N 1
ATOM 1058 C CA . ARG A 1 129 ? -29.817 12.944 27.855 1.00 81.00 129 ARG A CA 1
ATOM 1059 C C . ARG A 1 129 ? -29.062 11.705 28.297 1.00 81.00 129 ARG A C 1
ATOM 1061 O O . ARG A 1 129 ? -29.133 10.686 27.614 1.00 81.00 129 ARG A O 1
ATOM 1068 N N . LYS A 1 130 ? -28.387 11.756 29.449 1.00 82.12 130 LYS A N 1
ATOM 1069 C CA . LYS A 1 130 ? -27.794 10.558 30.056 1.00 82.12 130 LYS A CA 1
ATOM 1070 C C . LYS A 1 130 ? -28.873 9.511 30.339 1.00 82.12 130 LYS A C 1
ATOM 1072 O O . LYS A 1 130 ? -28.686 8.359 29.965 1.00 82.12 130 LYS A O 1
ATOM 1077 N N . LYS A 1 131 ? -30.030 9.906 30.892 1.00 84.62 131 LYS A N 1
ATOM 1078 C CA . LYS A 1 131 ? -31.173 8.992 31.089 1.00 84.62 131 LYS A CA 1
ATOM 1079 C C . LYS A 1 131 ? -31.672 8.398 29.772 1.00 84.62 131 LYS A C 1
ATOM 1081 O O . LYS A 1 131 ? -31.888 7.192 29.702 1.00 84.62 131 LYS A O 1
ATOM 1086 N N . MET A 1 132 ? -31.811 9.207 28.718 1.00 83.75 132 MET A N 1
ATOM 1087 C CA . MET A 1 132 ? -32.185 8.706 27.387 1.00 83.75 132 MET A CA 1
ATOM 1088 C C . MET A 1 132 ? -31.170 7.694 26.844 1.00 83.75 132 MET A C 1
ATOM 1090 O O . MET A 1 132 ? -31.574 6.678 26.283 1.00 83.75 132 MET A O 1
ATOM 1094 N N . LEU A 1 133 ? -29.868 7.931 27.040 1.00 84.25 133 LEU A N 1
ATOM 1095 C CA . LEU A 1 133 ? -28.818 7.002 26.625 1.00 84.25 133 LEU A CA 1
ATOM 1096 C C . LEU A 1 133 ? -28.888 5.683 27.408 1.00 84.25 133 LEU A C 1
ATOM 1098 O O . LEU A 1 133 ? -28.831 4.613 26.806 1.00 84.25 133 LEU A O 1
ATOM 1102 N N . VAL A 1 134 ? -29.065 5.747 28.731 1.00 83.56 134 VAL A N 1
ATOM 1103 C CA . VAL A 1 134 ? -29.256 4.558 29.579 1.00 83.56 134 VAL A CA 1
ATOM 1104 C C . VAL A 1 134 ? -30.492 3.775 29.135 1.00 83.56 134 VAL A C 1
ATOM 1106 O O . VAL A 1 134 ? -30.416 2.564 28.931 1.00 83.56 134 VAL A O 1
ATOM 1109 N N . ASN A 1 135 ? -31.612 4.462 28.896 1.00 87.06 135 ASN A N 1
ATOM 1110 C CA . ASN A 1 135 ? -32.838 3.838 28.407 1.00 87.06 135 ASN A CA 1
ATOM 1111 C C . ASN A 1 135 ? -32.634 3.175 27.035 1.00 87.06 135 ASN A C 1
ATOM 1113 O O . ASN A 1 135 ? -33.055 2.040 26.830 1.00 87.06 135 ASN A O 1
ATOM 1117 N N . TYR A 1 136 ? -31.926 3.839 26.116 1.00 87.62 136 TYR A N 1
ATOM 1118 C CA . TYR A 1 136 ? -31.574 3.267 24.817 1.00 87.62 136 TYR A CA 1
ATOM 1119 C C . TYR A 1 136 ? -30.806 1.946 24.963 1.00 87.62 136 TYR A C 1
ATOM 1121 O O . TYR A 1 136 ? -31.151 0.972 24.291 1.00 87.62 136 TYR A O 1
ATOM 1129 N N . PHE A 1 137 ? -29.793 1.894 25.834 1.00 86.25 137 PHE A N 1
ATOM 1130 C CA . PHE A 1 137 ? -29.021 0.670 26.054 1.00 86.25 137 PHE A CA 1
ATOM 1131 C C . PHE A 1 137 ? -29.835 -0.422 26.741 1.00 86.25 137 PHE A C 1
ATOM 1133 O O . PHE A 1 137 ? -29.670 -1.582 26.387 1.00 86.25 137 PHE A O 1
ATOM 1140 N N . ASN A 1 138 ? -30.715 -0.078 27.683 1.00 85.62 138 ASN A N 1
ATOM 1141 C CA . ASN A 1 138 ? -31.586 -1.059 28.330 1.00 85.62 138 ASN A CA 1
ATOM 1142 C C . ASN A 1 138 ? -32.567 -1.691 27.334 1.00 85.62 138 ASN A C 1
ATOM 1144 O O . ASN A 1 138 ? -32.746 -2.905 27.346 1.00 85.62 138 ASN A O 1
ATOM 1148 N N . VAL A 1 139 ? -33.157 -0.890 26.440 1.00 88.56 139 VAL A N 1
ATOM 1149 C CA . VAL A 1 139 ? -34.099 -1.378 25.418 1.00 88.56 139 VAL A CA 1
ATOM 1150 C C . VAL A 1 139 ? -33.391 -2.177 24.319 1.00 88.56 139 VAL A C 1
ATOM 1152 O O . VAL A 1 139 ? -33.937 -3.162 23.832 1.00 88.56 139 VAL A O 1
ATOM 1155 N N . ASN A 1 140 ? -32.179 -1.776 23.924 1.00 87.44 140 ASN A N 1
ATOM 1156 C CA . ASN A 1 140 ? -31.428 -2.400 22.825 1.00 87.44 140 ASN A CA 1
ATOM 1157 C C . ASN A 1 140 ? -30.300 -3.330 23.292 1.00 87.44 140 ASN A C 1
ATOM 1159 O O . ASN A 1 140 ? -29.396 -3.642 22.510 1.00 87.44 140 ASN A O 1
ATOM 1163 N N . MET A 1 141 ? -30.324 -3.755 24.555 1.00 85.69 141 MET A N 1
ATOM 1164 C CA . MET A 1 141 ? -29.311 -4.642 25.121 1.00 85.69 141 MET A CA 1
ATOM 1165 C C . MET A 1 141 ? -29.204 -5.920 24.273 1.00 85.69 141 MET A C 1
ATOM 1167 O O . MET A 1 141 ? -30.212 -6.441 23.798 1.00 85.69 141 MET A O 1
ATOM 1171 N N . HIS A 1 142 ? -27.983 -6.410 24.051 1.00 87.75 142 HIS A N 1
ATOM 1172 C CA . HIS A 1 142 ? -27.660 -7.607 23.254 1.00 87.75 142 HIS A CA 1
ATOM 1173 C C . HIS A 1 142 ? -27.886 -7.480 21.736 1.00 87.75 142 HIS A C 1
ATOM 1175 O O . HIS A 1 142 ? -27.448 -8.347 20.979 1.00 87.75 142 HIS A O 1
ATOM 1181 N N . ASN A 1 143 ? -28.459 -6.378 21.238 1.00 88.69 143 ASN A N 1
ATOM 1182 C CA . ASN A 1 143 ? -28.686 -6.175 19.799 1.00 88.69 143 ASN A CA 1
ATOM 1183 C C . ASN A 1 143 ? -27.487 -5.524 19.065 1.00 88.69 143 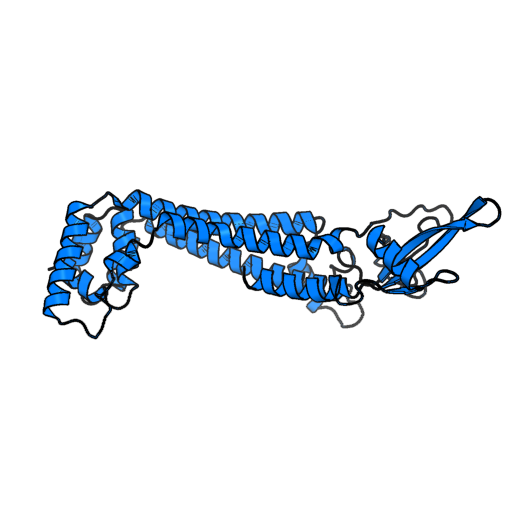ASN A C 1
ATOM 1185 O O . ASN A 1 143 ? -27.505 -5.321 17.850 1.00 88.69 143 ASN A O 1
ATOM 1189 N N . HIS A 1 144 ? -26.405 -5.195 19.779 1.00 91.06 144 HIS A N 1
ATOM 1190 C CA . HIS A 1 144 ? -25.240 -4.497 19.216 1.00 91.06 144 HIS A CA 1
ATOM 1191 C C . HIS A 1 144 ? -24.137 -5.426 18.681 1.00 91.06 144 HIS A C 1
ATOM 1193 O O . HIS A 1 144 ? -23.130 -4.946 18.158 1.00 91.06 144 HIS A O 1
ATOM 1199 N N . ASN A 1 145 ? -24.286 -6.753 18.761 1.00 91.19 145 ASN A N 1
ATOM 1200 C CA . ASN A 1 145 ? -23.234 -7.685 18.318 1.00 91.19 145 ASN A CA 1
ATOM 1201 C C . ASN A 1 145 ? -22.888 -7.517 16.8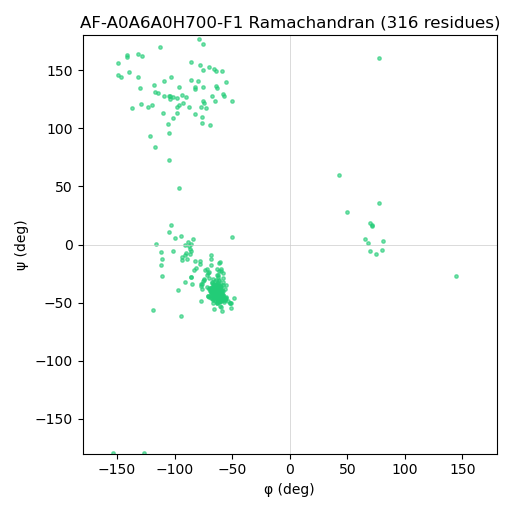38 1.00 91.19 145 ASN A C 1
ATOM 1203 O O . ASN A 1 145 ? -21.717 -7.492 16.469 1.00 91.19 145 ASN A O 1
ATOM 1207 N N . PHE A 1 146 ? -23.897 -7.322 15.988 1.00 90.81 146 PHE A N 1
ATOM 1208 C CA . PHE A 1 146 ? -23.674 -7.119 14.560 1.00 90.81 146 PHE A CA 1
ATOM 1209 C C . PHE A 1 146 ? -22.908 -5.823 14.260 1.00 90.81 146 PHE A C 1
ATOM 1211 O O . PHE A 1 146 ? -22.114 -5.777 13.323 1.00 90.81 146 PHE A O 1
ATOM 1218 N N . TYR A 1 147 ? -23.092 -4.783 15.081 1.00 90.38 147 TYR A N 1
ATOM 1219 C CA . TYR A 1 147 ? -22.312 -3.547 14.995 1.00 90.38 147 TYR A CA 1
ATOM 1220 C C . TYR A 1 147 ? -20.824 -3.802 15.289 1.00 90.38 147 TYR A C 1
ATOM 1222 O O . TYR A 1 147 ? -19.973 -3.383 14.505 1.00 90.38 147 TYR A O 1
ATOM 1230 N N . ALA A 1 148 ? -20.510 -4.555 16.349 1.00 91.31 148 ALA A N 1
ATOM 1231 C CA . ALA A 1 148 ? -19.130 -4.922 16.671 1.00 91.31 148 ALA A CA 1
ATOM 1232 C C . ALA A 1 148 ? -18.502 -5.849 15.617 1.00 91.31 148 ALA A C 1
ATOM 1234 O O . ALA A 1 148 ? -17.381 -5.603 15.180 1.00 91.31 148 ALA A O 1
ATOM 1235 N N . TYR A 1 149 ? -19.226 -6.864 15.130 1.00 92.94 149 TYR A N 1
ATOM 1236 C CA . TYR A 1 149 ? -18.702 -7.763 14.094 1.00 92.94 149 TYR A CA 1
ATOM 1237 C C . TYR A 1 149 ? -18.391 -7.043 12.779 1.00 92.94 149 TYR A C 1
ATOM 1239 O O . TYR A 1 149 ? -17.375 -7.334 12.155 1.00 92.94 149 TYR A O 1
ATOM 1247 N N . ARG A 1 150 ? -19.210 -6.063 12.379 1.00 91.94 150 ARG A N 1
ATOM 1248 C CA . ARG A 1 150 ? -18.925 -5.193 11.225 1.00 91.94 150 ARG A CA 1
ATOM 1249 C C . ARG A 1 150 ? -17.623 -4.411 11.398 1.00 91.94 150 ARG A C 1
ATOM 1251 O O . ARG A 1 150 ? -16.867 -4.273 10.441 1.00 91.94 150 ARG A O 1
ATOM 1258 N N . PHE A 1 151 ? -17.345 -3.927 12.607 1.00 90.25 151 PHE A N 1
ATOM 1259 C CA . PHE A 1 151 ? -16.090 -3.240 12.907 1.00 90.25 151 PHE A CA 1
ATOM 1260 C C . PHE A 1 151 ? -14.892 -4.192 12.821 1.00 90.25 151 PHE A C 1
ATOM 1262 O O . PHE A 1 151 ? -13.935 -3.911 12.100 1.00 90.25 151 PHE A O 1
ATOM 1269 N N . PHE A 1 152 ? -14.977 -5.350 13.486 1.00 92.69 152 PHE A N 1
ATOM 1270 C CA . PHE A 1 152 ? -13.915 -6.361 13.473 1.00 92.69 152 PHE A CA 1
ATOM 1271 C C . PHE A 1 152 ? -13.640 -6.882 12.061 1.00 92.69 152 PHE A C 1
ATOM 1273 O O . PHE A 1 152 ? -12.489 -7.102 11.693 1.00 92.69 152 PHE A O 1
ATOM 1280 N N . PHE A 1 153 ? -14.680 -7.014 11.235 1.00 93.25 153 PHE A N 1
ATOM 1281 C CA . PHE A 1 153 ? -14.530 -7.354 9.825 1.00 93.25 153 PHE A CA 1
ATOM 1282 C C . PHE A 1 153 ? -13.737 -6.288 9.057 1.00 93.25 153 PHE A C 1
ATOM 1284 O O . PHE A 1 153 ? -12.858 -6.633 8.272 1.00 93.25 153 PHE A O 1
ATOM 1291 N N . CYS A 1 154 ? -13.982 -4.996 9.297 1.00 91.56 154 CYS A N 1
ATOM 1292 C CA . CYS A 1 154 ? -13.188 -3.930 8.683 1.00 91.56 154 CYS A CA 1
ATOM 1293 C C . CYS A 1 154 ? -11.727 -3.936 9.159 1.00 91.56 154 CYS A C 1
ATOM 1295 O O . CYS A 1 154 ? -10.830 -3.672 8.361 1.00 91.56 154 CYS A O 1
ATOM 1297 N N . GLU A 1 155 ? -11.451 -4.242 10.429 1.00 89.88 155 GLU A N 1
ATOM 1298 C CA . GLU A 1 155 ? -10.075 -4.414 10.923 1.00 89.88 155 GLU A CA 1
ATOM 1299 C C . GLU A 1 155 ? -9.380 -5.610 10.261 1.00 89.88 155 GLU A C 1
ATOM 1301 O O . GLU A 1 155 ? -8.248 -5.478 9.790 1.00 89.88 155 GLU A O 1
ATOM 1306 N N . LEU A 1 156 ? -10.079 -6.743 10.133 1.00 94.25 156 LEU A N 1
ATOM 1307 C CA . LEU A 1 156 ? -9.579 -7.912 9.410 1.00 94.25 156 LEU A CA 1
ATOM 1308 C C . LEU A 1 156 ? -9.287 -7.573 7.946 1.00 94.25 156 LEU A C 1
ATOM 1310 O O . LEU A 1 156 ? -8.227 -7.922 7.433 1.00 94.25 156 LEU A O 1
ATOM 1314 N N . LEU A 1 157 ? -10.190 -6.847 7.285 1.00 93.69 157 LEU A N 1
ATOM 1315 C CA . LEU A 1 157 ? -10.018 -6.429 5.898 1.00 93.69 157 LEU A CA 1
ATOM 1316 C C . LEU A 1 157 ? -8.846 -5.451 5.730 1.00 93.69 157 LEU A C 1
ATOM 1318 O O . LEU A 1 157 ? -8.148 -5.524 4.725 1.00 93.69 157 LEU A O 1
ATOM 1322 N N . ASN A 1 158 ? -8.581 -4.570 6.704 1.00 91.81 158 ASN A N 1
ATOM 1323 C CA . ASN A 1 158 ? -7.392 -3.710 6.688 1.00 91.81 158 ASN A CA 1
ATOM 1324 C C . ASN A 1 158 ? -6.098 -4.534 6.714 1.00 91.81 158 ASN A C 1
ATOM 1326 O O . ASN A 1 158 ? -5.188 -4.268 5.925 1.00 91.81 158 ASN A O 1
ATOM 1330 N N . PHE A 1 159 ? -6.028 -5.545 7.586 1.00 94.50 159 PHE A N 1
ATOM 1331 C CA . PHE A 1 159 ? -4.873 -6.437 7.668 1.00 94.50 159 PHE A CA 1
ATOM 1332 C C . PHE A 1 159 ? -4.719 -7.298 6.406 1.00 94.50 159 PHE A C 1
ATOM 1334 O O . PHE A 1 159 ? -3.644 -7.350 5.811 1.00 94.50 159 PHE A O 1
ATOM 1341 N N . ALA A 1 160 ? -5.807 -7.914 5.941 1.00 97.25 160 ALA A N 1
ATOM 1342 C CA . ALA A 1 160 ? -5.811 -8.687 4.703 1.00 97.25 160 ALA A CA 1
ATOM 1343 C C . ALA A 1 160 ? -5.394 -7.826 3.502 1.00 97.25 160 ALA A C 1
ATOM 1345 O O . ALA A 1 160 ? -4.619 -8.275 2.661 1.00 97.25 160 ALA A O 1
ATOM 1346 N N . ASN A 1 161 ? -5.841 -6.567 3.452 1.00 95.69 161 ASN A N 1
ATOM 1347 C CA . ASN A 1 161 ? -5.435 -5.632 2.416 1.00 95.69 161 ASN A CA 1
ATOM 1348 C C . ASN A 1 161 ? -3.930 -5.348 2.478 1.00 95.69 161 ASN A C 1
ATOM 1350 O O . ASN A 1 161 ? -3.285 -5.485 1.452 1.00 95.69 161 ASN A O 1
ATOM 1354 N N . VAL A 1 162 ? -3.325 -5.015 3.627 1.00 96.69 162 VAL A N 1
ATOM 1355 C CA . VAL A 1 162 ? -1.866 -4.759 3.653 1.00 96.69 162 VAL A CA 1
ATOM 1356 C C . VAL A 1 162 ? -1.043 -5.997 3.269 1.00 96.69 162 VAL A C 1
ATOM 1358 O O . VAL A 1 162 ? -0.081 -5.863 2.517 1.00 96.69 162 VAL A O 1
ATOM 1361 N N . VAL A 1 163 ? -1.455 -7.201 3.679 1.00 96.56 163 VAL A N 1
ATOM 1362 C CA . VAL A 1 163 ? -0.809 -8.455 3.243 1.00 96.56 163 VAL A CA 1
ATOM 1363 C C . VAL A 1 163 ? -0.958 -8.654 1.731 1.00 96.56 163 VAL A C 1
ATOM 1365 O O . VAL A 1 163 ? 0.025 -8.912 1.037 1.00 96.56 163 VAL A O 1
ATOM 1368 N N . GLY A 1 164 ? -2.167 -8.462 1.199 1.00 97.06 164 GLY A N 1
ATOM 1369 C CA . GLY A 1 164 ? -2.429 -8.524 -0.238 1.00 97.06 164 GLY A CA 1
ATOM 1370 C C . GLY A 1 164 ? -1.621 -7.494 -1.029 1.00 97.06 164 GLY A C 1
ATOM 1371 O O . GLY A 1 164 ? -1.130 -7.797 -2.108 1.00 97.06 164 GLY A O 1
ATOM 1372 N N . GLN A 1 165 ? -1.405 -6.299 -0.482 1.00 96.88 165 GLN A N 1
ATOM 1373 C CA . GLN A 1 165 ? -0.623 -5.233 -1.115 1.00 96.88 165 GLN A CA 1
ATOM 1374 C C . GLN A 1 165 ? 0.854 -5.590 -1.231 1.00 96.88 165 GLN A C 1
ATOM 1376 O O . GLN A 1 165 ? 1.453 -5.325 -2.271 1.00 96.88 165 GLN A O 1
ATOM 1381 N N . ILE A 1 166 ? 1.427 -6.224 -0.204 1.00 96.31 166 ILE A N 1
ATOM 1382 C CA . ILE A 1 166 ? 2.791 -6.761 -0.263 1.00 96.31 166 ILE A CA 1
ATOM 1383 C C . ILE A 1 166 ? 2.879 -7.805 -1.381 1.00 96.31 166 ILE A C 1
ATOM 1385 O O . ILE A 1 166 ? 3.742 -7.689 -2.246 1.00 96.31 166 ILE A O 1
ATOM 1389 N N . TYR A 1 167 ? 1.939 -8.755 -1.425 1.00 96.06 167 TYR A N 1
ATOM 1390 C CA . TYR A 1 167 ? 1.898 -9.795 -2.458 1.00 96.06 167 TYR A CA 1
ATOM 1391 C C . TYR A 1 167 ? 1.730 -9.230 -3.879 1.00 96.06 167 TYR A C 1
ATOM 1393 O O . TYR A 1 167 ? 2.469 -9.596 -4.791 1.00 96.06 167 TYR A O 1
ATOM 1401 N N . PHE A 1 168 ? 0.782 -8.312 -4.089 1.00 95.94 168 PHE A N 1
ATOM 1402 C CA . PHE A 1 168 ? 0.552 -7.704 -5.400 1.00 95.94 168 PHE A CA 1
ATOM 1403 C C . PHE A 1 168 ? 1.731 -6.848 -5.851 1.00 95.94 168 PHE A C 1
ATOM 1405 O O . PHE A 1 168 ? 2.051 -6.854 -7.036 1.00 95.94 168 PHE A O 1
ATOM 1412 N N . THR A 1 169 ? 2.389 -6.142 -4.928 1.00 95.00 169 THR A N 1
ATOM 1413 C CA . THR A 1 169 ? 3.592 -5.357 -5.243 1.00 95.00 169 THR A CA 1
ATOM 1414 C C . THR A 1 169 ? 4.749 -6.267 -5.630 1.00 95.00 169 THR A C 1
ATOM 1416 O O . THR A 1 169 ? 5.428 -6.005 -6.616 1.00 95.00 169 THR A O 1
ATOM 1419 N N . ASP A 1 170 ? 4.933 -7.370 -4.908 1.00 93.94 170 ASP A N 1
ATOM 1420 C CA . ASP A 1 170 ? 5.951 -8.368 -5.225 1.00 93.94 170 ASP A CA 1
ATOM 1421 C C . ASP A 1 170 ? 5.733 -8.977 -6.606 1.00 93.94 170 ASP A C 1
ATOM 1423 O O . ASP A 1 170 ? 6.627 -8.944 -7.447 1.00 93.94 170 ASP A O 1
ATOM 1427 N N . ARG A 1 171 ? 4.503 -9.399 -6.907 1.00 92.88 171 ARG A N 1
ATOM 1428 C CA . ARG A 1 171 ? 4.145 -9.895 -8.238 1.00 92.88 171 ARG A CA 1
ATOM 1429 C C . ARG A 1 171 ? 4.333 -8.839 -9.332 1.00 92.88 171 ARG A C 1
ATOM 1431 O O . ARG A 1 171 ? 4.794 -9.176 -10.419 1.00 92.88 171 ARG A O 1
ATOM 1438 N N . PHE A 1 172 ? 3.975 -7.583 -9.065 1.00 92.12 172 PHE A N 1
ATOM 1439 C CA . PHE A 1 172 ? 4.126 -6.478 -10.017 1.00 92.12 172 PHE A CA 1
ATOM 1440 C C . PHE A 1 172 ? 5.598 -6.203 -10.362 1.00 92.12 172 PHE A C 1
ATOM 1442 O O . PHE A 1 172 ? 5.904 -5.880 -11.506 1.00 92.12 172 PHE A O 1
ATOM 1449 N N . LEU A 1 173 ? 6.506 -6.386 -9.399 1.00 89.62 173 LEU A N 1
ATOM 1450 C CA . LEU A 1 173 ? 7.946 -6.165 -9.560 1.00 89.62 173 LEU A CA 1
ATOM 1451 C C . LEU A 1 173 ? 8.736 -7.434 -9.923 1.00 89.62 173 LEU A C 1
ATOM 1453 O O . LEU A 1 173 ? 9.963 -7.395 -9.969 1.00 89.62 173 LEU A O 1
ATOM 1457 N N . GLY A 1 174 ? 8.056 -8.550 -10.204 1.00 87.50 174 GLY A N 1
ATOM 1458 C CA . GLY A 1 174 ? 8.703 -9.801 -10.605 1.00 87.50 174 GLY A CA 1
ATOM 1459 C C . GLY A 1 174 ? 9.338 -10.588 -9.454 1.00 87.50 174 GLY A C 1
ATOM 1460 O O . GLY A 1 174 ? 10.365 -11.219 -9.661 1.00 87.50 174 GLY A O 1
ATOM 1461 N N . TYR A 1 175 ? 8.718 -10.571 -8.271 1.00 89.06 175 TYR A N 1
ATOM 1462 C CA . TYR A 1 175 ? 9.110 -11.295 -7.048 1.00 89.06 175 TYR A CA 1
ATOM 1463 C C . TYR A 1 175 ? 10.390 -10.806 -6.352 1.00 89.06 175 TYR A C 1
ATOM 1465 O O . TYR A 1 175 ? 10.969 -11.503 -5.521 1.00 89.06 175 TYR A O 1
ATOM 1473 N N . GLU A 1 176 ? 10.825 -9.583 -6.656 1.00 85.69 176 GLU A N 1
ATOM 1474 C CA . GLU A 1 176 ? 12.004 -8.968 -6.030 1.00 85.69 176 GLU A CA 1
ATOM 1475 C C . GLU A 1 176 ? 11.660 -8.094 -4.810 1.00 85.69 176 GLU A C 1
ATOM 1477 O O . GLU A 1 176 ? 12.542 -7.735 -4.028 1.00 85.69 176 GLU A O 1
ATOM 1482 N N . PHE A 1 177 ? 10.384 -7.754 -4.596 1.00 89.75 177 PHE A N 1
ATOM 1483 C CA . PHE A 1 177 ? 9.978 -6.800 -3.560 1.00 89.75 177 PHE A CA 1
ATOM 1484 C C . PHE A 1 177 ? 10.136 -7.375 -2.154 1.00 89.75 177 PHE A C 1
ATOM 1486 O O . PHE A 1 177 ? 10.638 -6.697 -1.269 1.00 89.75 177 PHE A O 1
ATOM 1493 N N . THR A 1 178 ? 9.729 -8.619 -1.912 1.00 88.00 178 THR A N 1
ATOM 1494 C CA . THR A 1 178 ? 9.729 -9.218 -0.564 1.00 88.00 178 THR A CA 1
ATOM 1495 C C . THR A 1 178 ? 11.116 -9.236 0.076 1.00 88.00 178 THR A C 1
ATOM 1497 O O . THR A 1 178 ? 11.254 -8.878 1.246 1.00 88.00 178 THR A O 1
ATOM 1500 N N . THR A 1 179 ? 12.153 -9.555 -0.699 1.00 85.25 179 THR A N 1
ATOM 1501 C CA . THR A 1 179 ? 13.554 -9.563 -0.238 1.00 85.25 179 THR A CA 1
ATOM 1502 C C . THR A 1 179 ? 14.250 -8.205 -0.323 1.00 85.25 179 THR A C 1
ATOM 1504 O O . THR A 1 179 ? 15.422 -8.082 0.029 1.00 85.25 179 THR A O 1
ATOM 1507 N N . TYR A 1 180 ? 13.553 -7.167 -0.782 1.00 82.69 180 TYR A N 1
ATOM 1508 C CA . TYR A 1 180 ? 14.198 -5.916 -1.143 1.00 82.69 180 TYR A CA 1
ATOM 1509 C C . TYR A 1 180 ? 14.828 -5.198 0.052 1.00 82.69 180 TYR A C 1
ATOM 1511 O O . TYR A 1 180 ? 16.027 -4.921 0.054 1.00 82.69 180 TYR A O 1
ATOM 1519 N N . GLY A 1 181 ? 14.043 -4.931 1.099 1.00 81.38 181 GLY A N 1
ATOM 1520 C CA . GLY A 1 181 ? 14.530 -4.175 2.253 1.00 81.38 181 GLY A CA 1
ATOM 1521 C C . GLY A 1 181 ? 15.669 -4.869 2.997 1.00 81.38 181 GLY A C 1
ATOM 1522 O O . GLY A 1 181 ? 16.597 -4.204 3.451 1.00 81.38 181 GLY A O 1
ATOM 1523 N N . THR A 1 182 ? 15.662 -6.203 3.070 1.00 84.75 182 THR A N 1
ATOM 1524 C CA . THR A 1 182 ? 16.755 -6.958 3.698 1.00 84.75 182 THR A CA 1
ATOM 1525 C C . THR A 1 182 ? 18.047 -6.857 2.888 1.00 84.75 182 THR A C 1
ATOM 1527 O O . THR A 1 182 ? 19.102 -6.616 3.476 1.00 84.75 182 THR A O 1
ATOM 1530 N N . ARG A 1 183 ? 17.974 -6.942 1.552 1.00 83.75 183 ARG A N 1
ATOM 1531 C CA . ARG A 1 183 ? 19.130 -6.734 0.662 1.00 83.75 183 ARG A CA 1
ATOM 1532 C C . ARG A 1 183 ? 19.673 -5.304 0.749 1.00 83.75 183 ARG A C 1
ATOM 1534 O O . ARG A 1 183 ? 20.883 -5.122 0.812 1.00 83.75 183 ARG A O 1
ATOM 1541 N N . VAL A 1 184 ? 18.800 -4.295 0.831 1.00 83.00 184 VAL A N 1
ATOM 1542 C CA . VAL A 1 184 ? 19.208 -2.886 1.002 1.00 83.00 184 VAL A CA 1
ATOM 1543 C C . VAL A 1 184 ? 19.927 -2.664 2.338 1.00 83.00 184 VAL A C 1
ATOM 1545 O O . VAL A 1 184 ? 20.952 -1.985 2.379 1.00 83.00 184 VAL A O 1
ATOM 1548 N N . VAL A 1 185 ? 19.448 -3.261 3.434 1.00 83.50 185 VAL A N 1
ATOM 1549 C CA . VAL A 1 185 ? 20.126 -3.168 4.741 1.00 83.50 185 VAL A CA 1
ATOM 1550 C C . VAL A 1 185 ? 21.507 -3.828 4.695 1.00 83.50 185 VAL A C 1
ATOM 1552 O O . VAL A 1 185 ? 22.472 -3.230 5.166 1.00 83.50 185 VAL A O 1
ATOM 1555 N N . GLN A 1 186 ? 21.633 -5.009 4.084 1.00 82.94 186 GLN A N 1
ATOM 1556 C CA . GLN A 1 186 ? 22.926 -5.687 3.911 1.00 82.94 186 GLN A CA 1
ATOM 1557 C C . GLN A 1 186 ? 23.897 -4.860 3.055 1.00 82.94 186 GLN A C 1
ATOM 1559 O O . GLN A 1 186 ? 25.071 -4.728 3.390 1.00 82.94 186 GLN A O 1
ATOM 1564 N N . MET A 1 187 ? 23.398 -4.238 1.988 1.00 77.94 187 MET A N 1
ATOM 1565 C CA . MET A 1 187 ? 24.178 -3.355 1.121 1.00 77.94 187 MET A CA 1
ATOM 1566 C C . MET A 1 187 ? 24.634 -2.076 1.838 1.00 77.94 187 MET A C 1
ATOM 1568 O O . MET A 1 187 ? 25.743 -1.601 1.600 1.00 77.94 187 MET A O 1
ATOM 1572 N N . SER A 1 188 ? 23.822 -1.522 2.746 1.00 77.44 188 SER A N 1
ATOM 1573 C CA . SER A 1 188 ? 24.185 -0.309 3.498 1.00 77.44 188 SER A CA 1
ATOM 1574 C C . SER A 1 188 ? 25.459 -0.474 4.341 1.00 77.44 188 SER A C 1
ATOM 1576 O O . SER A 1 188 ? 26.116 0.513 4.665 1.00 77.44 188 SER A O 1
ATOM 1578 N N . GLN A 1 189 ? 25.829 -1.723 4.644 1.00 75.19 189 GLN A N 1
ATOM 1579 C CA . GLN A 1 189 ? 27.035 -2.091 5.385 1.00 75.19 189 GLN A CA 1
ATOM 1580 C C . GLN A 1 189 ? 28.284 -2.243 4.494 1.00 75.19 189 GLN A C 1
ATOM 1582 O O . GLN A 1 189 ? 29.381 -2.392 5.022 1.00 75.19 189 GLN A O 1
ATOM 1587 N N . GLN A 1 190 ? 28.148 -2.205 3.163 1.00 73.94 190 GLN A N 1
ATOM 1588 C CA . GLN A 1 190 ? 29.262 -2.338 2.213 1.00 73.94 190 GLN A CA 1
ATOM 1589 C C . GLN A 1 190 ? 29.955 -0.993 1.949 1.00 73.94 190 GLN A C 1
ATOM 1591 O O . GLN A 1 190 ? 29.347 0.065 2.103 1.00 73.94 190 GLN A O 1
ATOM 1596 N N . GLU A 1 191 ? 31.213 -1.000 1.508 1.00 69.88 191 GLU A N 1
ATOM 1597 C CA . GLU A 1 191 ? 31.965 0.220 1.174 1.00 69.88 191 GLU A CA 1
ATOM 1598 C C . GLU A 1 191 ? 31.355 0.992 -0.011 1.00 69.88 191 GLU A C 1
ATOM 1600 O O . GLU A 1 191 ? 30.738 0.425 -0.914 1.00 69.88 191 GLU A O 1
ATOM 1605 N N . PHE A 1 192 ? 31.505 2.318 -0.014 1.00 52.97 192 PHE A N 1
ATOM 1606 C CA . PHE A 1 192 ? 31.034 3.171 -1.106 1.00 52.97 192 PHE A CA 1
ATOM 1607 C C . PHE A 1 192 ? 31.893 2.921 -2.364 1.00 52.97 192 PHE A C 1
ATOM 1609 O O . PHE A 1 192 ? 33.017 3.400 -2.439 1.00 52.97 192 PHE A O 1
ATOM 1616 N N . GLY A 1 193 ? 31.377 2.169 -3.343 1.00 58.56 193 GLY A N 1
ATOM 1617 C CA . GLY A 1 193 ? 32.038 1.945 -4.643 1.00 58.56 193 GLY A CA 1
ATOM 1618 C C . GLY A 1 193 ? 31.851 0.546 -5.240 1.00 58.56 193 GLY A C 1
ATOM 1619 O O . GLY A 1 193 ? 31.834 0.402 -6.456 1.00 58.56 193 GLY A O 1
ATOM 1620 N N . THR A 1 194 ? 31.628 -0.474 -4.407 1.00 59.53 194 THR A N 1
ATOM 1621 C CA . THR A 1 194 ? 31.301 -1.861 -4.826 1.00 59.53 194 THR A CA 1
ATOM 1622 C C . THR A 1 194 ? 29.804 -2.173 -4.745 1.00 59.53 194 THR A C 1
ATOM 1624 O O . THR A 1 194 ? 29.360 -3.300 -4.951 1.00 59.53 194 THR A O 1
ATOM 1627 N N . ARG A 1 195 ? 29.019 -1.145 -4.429 1.00 65.62 195 ARG A N 1
ATOM 1628 C CA . ARG A 1 195 ? 27.584 -1.185 -4.185 1.00 65.62 195 ARG A CA 1
ATOM 1629 C C . ARG A 1 195 ? 26.814 -1.305 -5.498 1.00 65.62 195 ARG A C 1
ATOM 1631 O O . ARG A 1 195 ? 26.739 -0.340 -6.249 1.00 65.62 195 ARG A O 1
ATOM 1638 N N . SER A 1 196 ? 26.213 -2.467 -5.737 1.00 67.44 196 SER A N 1
ATOM 1639 C CA . SER A 1 196 ? 25.166 -2.634 -6.747 1.00 67.44 196 SER A CA 1
ATOM 1640 C C . SER A 1 196 ? 23.814 -2.575 -6.046 1.00 67.44 196 SER A C 1
ATOM 1642 O O . SER A 1 196 ? 23.55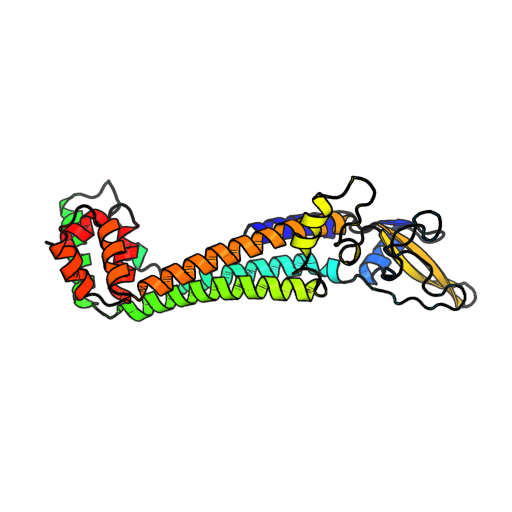1 -3.377 -5.146 1.00 67.44 196 SER A O 1
ATOM 1644 N N . ASP A 1 197 ? 22.982 -1.594 -6.407 1.00 70.19 197 ASP A N 1
ATOM 1645 C CA . ASP A 1 197 ? 21.637 -1.493 -5.852 1.00 70.19 197 ASP A CA 1
ATOM 1646 C C . ASP A 1 197 ? 20.834 -2.723 -6.308 1.00 70.19 197 ASP A C 1
ATOM 1648 O O . ASP A 1 197 ? 20.678 -2.939 -7.512 1.00 70.19 197 ASP A O 1
ATOM 1652 N N . PRO A 1 198 ? 20.253 -3.522 -5.391 1.00 73.31 198 PRO A N 1
ATOM 1653 C CA . PRO A 1 198 ? 19.522 -4.737 -5.763 1.00 73.31 198 PRO A CA 1
ATOM 1654 C C . PRO A 1 198 ? 18.310 -4.446 -6.661 1.00 73.31 198 PRO A C 1
ATOM 1656 O O . PRO A 1 198 ? 17.780 -5.348 -7.306 1.00 73.31 198 PRO A O 1
ATOM 1659 N N . MET A 1 199 ? 17.881 -3.183 -6.721 1.00 76.38 199 MET A N 1
ATOM 1660 C CA . MET A 1 199 ? 16.776 -2.737 -7.555 1.00 76.38 199 MET A CA 1
ATOM 1661 C C . MET A 1 199 ? 17.181 -2.288 -8.953 1.00 76.38 199 MET A C 1
ATOM 1663 O O . MET A 1 199 ? 16.284 -2.075 -9.759 1.00 76.38 199 MET A O 1
ATOM 1667 N N . ASP A 1 200 ? 18.469 -2.186 -9.288 1.00 78.62 200 ASP A N 1
ATOM 1668 C CA . ASP A 1 200 ? 18.893 -1.836 -10.652 1.00 78.62 200 ASP A CA 1
ATOM 1669 C C . ASP A 1 200 ? 18.445 -2.890 -11.679 1.00 78.62 200 ASP A C 1
ATOM 1671 O O . ASP A 1 200 ? 18.186 -2.571 -12.837 1.00 78.62 200 ASP A O 1
ATOM 1675 N N . ALA A 1 201 ? 18.263 -4.142 -11.243 1.00 77.88 201 ALA A N 1
ATOM 1676 C CA . ALA A 1 201 ? 17.700 -5.218 -12.060 1.00 77.88 201 ALA A CA 1
ATOM 1677 C C . ALA A 1 201 ? 16.178 -5.094 -12.286 1.00 77.88 201 ALA A C 1
ATOM 1679 O O . ALA A 1 201 ? 15.628 -5.687 -13.226 1.00 77.88 201 ALA A O 1
ATOM 1680 N N . VAL A 1 202 ? 15.485 -4.364 -11.407 1.00 82.75 202 VAL A N 1
ATOM 1681 C CA . VAL A 1 202 ? 14.048 -4.091 -11.510 1.00 82.75 202 VAL A CA 1
ATOM 1682 C C . VAL A 1 202 ? 13.846 -2.755 -12.204 1.00 82.75 202 VAL A C 1
ATOM 1684 O O . VAL A 1 202 ? 13.291 -2.769 -13.294 1.00 82.75 202 VAL A O 1
ATOM 1687 N N . PHE A 1 203 ? 14.341 -1.650 -11.632 1.00 87.69 203 PHE A N 1
ATOM 1688 C CA . PHE A 1 203 ? 14.282 -0.266 -12.122 1.00 87.69 203 PHE A CA 1
ATOM 1689 C C . PHE A 1 203 ? 15.638 0.201 -12.692 1.00 87.69 203 PHE A C 1
ATOM 1691 O O . PHE A 1 203 ? 16.311 1.034 -12.078 1.00 87.69 203 PHE A O 1
ATOM 1698 N N . PRO A 1 204 ? 16.062 -0.276 -13.875 1.00 89.62 204 PRO A N 1
ATOM 1699 C CA . PRO A 1 204 ? 17.317 0.169 -14.464 1.00 89.62 204 PRO A CA 1
ATOM 1700 C C . PRO A 1 204 ? 17.261 1.658 -14.807 1.00 89.62 204 PRO A C 1
ATOM 1702 O O . PRO A 1 204 ? 16.281 2.158 -15.366 1.00 89.62 204 PRO A O 1
ATOM 1705 N N . LYS A 1 205 ? 18.343 2.368 -14.494 1.00 91.25 205 LYS A N 1
ATOM 1706 C CA . LYS A 1 205 ? 18.496 3.799 -14.795 1.00 91.25 205 LYS A CA 1
ATOM 1707 C C . LYS A 1 205 ? 18.976 4.037 -16.232 1.00 91.25 205 LYS A C 1
ATOM 1709 O O . LYS A 1 205 ? 18.731 5.107 -16.781 1.00 91.25 205 LYS A O 1
ATOM 1714 N N . VAL A 1 206 ? 19.606 3.029 -16.841 1.00 92.06 206 VAL A N 1
ATOM 1715 C CA . VAL A 1 206 ? 20.082 3.018 -18.230 1.00 92.06 206 VAL A CA 1
ATOM 1716 C C . VAL A 1 206 ? 19.599 1.736 -18.904 1.00 92.06 206 VAL A C 1
ATOM 1718 O O . VAL A 1 206 ? 19.685 0.659 -18.320 1.00 92.06 206 VAL A O 1
ATOM 1721 N N . THR A 1 207 ? 19.071 1.846 -20.119 1.00 93.69 207 THR A N 1
ATOM 1722 C CA . THR A 1 207 ? 18.506 0.730 -20.891 1.00 93.69 207 THR A CA 1
ATOM 1723 C C . THR A 1 207 ? 18.853 0.860 -22.370 1.00 93.69 207 THR A C 1
ATOM 1725 O O . THR A 1 207 ? 19.242 1.935 -22.830 1.00 93.69 207 THR A O 1
ATOM 1728 N N . LYS A 1 208 ? 18.708 -0.231 -23.125 1.00 94.06 208 LYS A N 1
ATOM 1729 C CA . LYS A 1 208 ? 18.882 -0.243 -24.578 1.00 94.06 208 LYS A CA 1
ATOM 1730 C C . LYS A 1 208 ? 17.523 -0.278 -25.275 1.00 94.06 208 LYS A C 1
ATOM 1732 O O . LYS A 1 208 ? 16.587 -0.923 -24.804 1.00 94.06 208 LYS A O 1
ATOM 1737 N N . CYS A 1 209 ? 17.420 0.407 -26.405 1.00 93.88 209 CYS A N 1
ATOM 1738 C CA . CYS A 1 209 ? 16.254 0.393 -27.277 1.00 93.88 209 CYS A CA 1
ATOM 1739 C C . CYS A 1 209 ? 16.701 0.165 -28.718 1.00 93.88 209 CYS A C 1
ATOM 1741 O O . CYS A 1 209 ? 17.744 0.667 -29.127 1.00 93.88 209 CYS A O 1
ATOM 1743 N N . THR A 1 210 ? 15.911 -0.573 -29.491 1.00 93.00 210 THR A N 1
ATOM 1744 C CA . THR A 1 210 ? 16.235 -0.882 -30.884 1.00 93.00 210 THR A CA 1
ATOM 1745 C C . THR A 1 210 ? 15.097 -0.398 -31.781 1.00 93.00 210 THR A C 1
ATOM 1747 O O . THR A 1 210 ? 13.953 -0.839 -31.655 1.00 93.00 210 THR A O 1
ATOM 1750 N N . PHE A 1 211 ? 15.414 0.537 -32.674 1.00 92.62 211 PHE A N 1
ATOM 1751 C CA . PHE A 1 211 ? 14.500 1.126 -33.646 1.00 92.62 211 PHE A CA 1
ATOM 1752 C C . PHE A 1 211 ? 14.780 0.557 -35.036 1.00 92.62 211 PHE A C 1
ATOM 1754 O O . PHE A 1 211 ? 15.913 0.594 -35.517 1.00 92.62 211 PHE A O 1
ATOM 1761 N N . HIS A 1 212 ? 13.743 0.046 -35.695 1.00 91.50 212 HIS A N 1
ATOM 1762 C CA . HIS A 1 212 ? 13.841 -0.495 -37.047 1.00 91.50 212 HIS A CA 1
ATOM 1763 C C . HIS A 1 212 ? 13.143 0.443 -38.027 1.00 91.50 212 HIS A C 1
ATOM 1765 O O . HIS A 1 212 ? 11.975 0.783 -37.839 1.00 91.50 212 HIS A O 1
ATOM 1771 N N . LYS A 1 213 ? 13.841 0.831 -39.093 1.00 89.69 213 LYS A N 1
ATOM 1772 C CA . LYS A 1 213 ? 13.278 1.627 -40.191 1.00 89.69 213 LYS A CA 1
ATOM 1773 C C . LYS A 1 213 ? 13.575 0.972 -41.535 1.00 89.69 213 LYS A C 1
ATOM 1775 O O . LYS A 1 213 ? 14.487 0.160 -41.642 1.00 89.69 213 LYS A O 1
ATOM 1780 N N . TYR A 1 214 ? 12.844 1.361 -42.571 1.00 90.44 214 TYR A N 1
ATOM 1781 C CA . TYR A 1 214 ? 13.150 0.948 -43.939 1.00 90.44 214 TYR A CA 1
ATOM 1782 C C . TYR A 1 214 ? 14.092 1.960 -44.599 1.00 90.44 214 TYR A C 1
ATOM 1784 O O . TYR A 1 214 ? 13.815 3.160 -44.596 1.00 90.44 214 TYR A O 1
ATOM 1792 N N . GLY A 1 215 ? 15.211 1.474 -45.140 1.00 86.38 215 GLY A N 1
ATOM 1793 C CA . GLY A 1 215 ? 16.123 2.260 -45.971 1.00 86.38 215 GLY A CA 1
ATOM 1794 C C . GLY A 1 215 ? 15.565 2.484 -47.381 1.00 86.38 215 GLY A C 1
ATOM 1795 O O . GLY A 1 215 ? 14.566 1.881 -47.772 1.00 86.38 215 GLY A O 1
ATOM 1796 N N . SER A 1 216 ? 16.231 3.321 -48.182 1.00 87.38 216 SER A N 1
ATOM 1797 C CA . SER A 1 216 ? 15.782 3.686 -49.541 1.00 87.38 216 SER A CA 1
ATOM 1798 C C . SER A 1 216 ? 15.639 2.495 -50.502 1.00 87.38 216 SER A C 1
ATOM 1800 O O . SER A 1 216 ? 14.908 2.581 -51.483 1.00 87.38 216 SER A O 1
ATOM 1802 N N . SER A 1 217 ? 16.331 1.387 -50.228 1.00 90.62 217 SER A N 1
ATOM 1803 C CA . SER A 1 217 ? 16.253 0.119 -50.969 1.00 90.62 217 SER A CA 1
ATOM 1804 C C . SER A 1 217 ? 15.140 -0.821 -50.479 1.00 90.62 217 SER A C 1
ATOM 1806 O O . SER A 1 217 ? 14.969 -1.898 -51.044 1.00 90.62 217 SER A O 1
ATOM 1808 N N . GLY A 1 218 ? 14.411 -0.464 -49.415 1.00 88.88 218 GLY A N 1
ATOM 1809 C CA . GLY A 1 218 ? 13.428 -1.330 -48.757 1.00 88.88 218 GLY A CA 1
ATOM 1810 C C . GLY A 1 218 ? 14.026 -2.353 -47.781 1.00 88.88 218 GLY A C 1
ATOM 1811 O O . GLY A 1 218 ? 13.282 -3.145 -47.207 1.00 88.88 218 GLY A O 1
ATOM 1812 N N . SER A 1 219 ? 15.344 -2.348 -47.549 1.00 92.31 219 SER A N 1
ATOM 1813 C CA . SER A 1 219 ? 15.973 -3.166 -46.502 1.00 92.31 219 SER A CA 1
ATOM 1814 C C . SER A 1 219 ? 15.738 -2.582 -45.105 1.00 92.31 219 SER A C 1
ATOM 1816 O O . SER A 1 219 ? 15.642 -1.365 -44.946 1.00 92.31 219 SER A O 1
ATOM 1818 N N . ILE A 1 220 ? 15.686 -3.442 -44.084 1.00 91.19 220 ILE A N 1
ATOM 1819 C CA . ILE A 1 220 ? 15.565 -3.021 -42.681 1.00 91.19 220 ILE A CA 1
ATOM 1820 C C . ILE A 1 220 ? 16.910 -2.461 -42.202 1.00 91.19 220 ILE A C 1
ATOM 1822 O O . ILE A 1 220 ? 17.920 -3.161 -42.212 1.00 91.19 220 ILE A O 1
ATOM 1826 N N . GLU A 1 221 ? 16.909 -1.210 -41.755 1.00 90.81 221 GLU A N 1
ATOM 1827 C CA . GLU A 1 221 ? 18.008 -0.568 -41.039 1.00 90.81 221 GLU A CA 1
ATOM 1828 C C . GLU A 1 221 ? 17.695 -0.553 -39.538 1.00 90.81 221 GLU A C 1
ATOM 1830 O O . GLU A 1 221 ? 16.634 -0.086 -39.113 1.00 90.81 221 GLU A O 1
ATOM 1835 N N . THR A 1 222 ? 18.629 -1.057 -38.733 1.00 90.62 222 THR A N 1
ATOM 1836 C CA . THR A 1 222 ? 18.504 -1.132 -37.274 1.00 90.62 222 THR A CA 1
ATOM 1837 C C . THR A 1 222 ? 19.346 -0.044 -36.619 1.00 90.62 222 THR A C 1
ATOM 1839 O O . THR A 1 222 ? 20.539 0.071 -36.890 1.00 90.62 222 THR A O 1
ATOM 1842 N N . HIS A 1 223 ? 18.724 0.733 -35.738 1.00 91.81 223 HIS A N 1
ATOM 1843 C CA . HIS A 1 223 ? 19.354 1.786 -34.953 1.00 91.81 223 HIS A CA 1
ATOM 1844 C C . HIS A 1 223 ? 19.206 1.475 -33.468 1.00 91.81 223 HIS A C 1
ATOM 1846 O O . HIS A 1 223 ? 18.092 1.386 -32.955 1.00 91.81 223 HIS A O 1
ATOM 1852 N N . ASP A 1 224 ? 20.331 1.329 -32.778 1.00 91.31 224 ASP A N 1
ATOM 1853 C CA . ASP A 1 224 ? 20.356 1.118 -31.337 1.00 91.31 224 ASP A CA 1
ATOM 1854 C C . ASP A 1 224 ? 20.512 2.456 -30.611 1.00 91.31 224 ASP A C 1
ATOM 1856 O O . ASP A 1 224 ? 21.414 3.236 -30.915 1.00 91.31 224 ASP A O 1
ATOM 1860 N N . GLY A 1 225 ? 19.628 2.709 -29.651 1.00 92.44 225 GLY A N 1
ATOM 1861 C CA . GLY A 1 225 ? 19.687 3.853 -28.751 1.00 92.44 225 GLY A CA 1
ATOM 1862 C C . GLY A 1 225 ? 20.048 3.428 -27.331 1.00 92.44 225 GLY A C 1
ATOM 1863 O O . GLY A 1 225 ? 19.571 2.398 -26.838 1.00 92.44 225 GLY A O 1
ATOM 1864 N N . LEU A 1 226 ? 20.870 4.241 -26.666 1.00 94.12 226 LEU A N 1
ATOM 1865 C CA . LEU A 1 226 ? 21.109 4.152 -25.227 1.00 94.12 226 LEU A CA 1
ATOM 1866 C C . LEU A 1 226 ? 20.189 5.147 -24.522 1.00 94.12 226 LEU A C 1
ATOM 1868 O O . LEU A 1 226 ? 20.287 6.343 -24.775 1.00 94.12 226 LEU A O 1
ATOM 1872 N N . CYS A 1 227 ? 19.316 4.664 -23.643 1.00 94.38 227 CYS A N 1
ATOM 1873 C CA . CYS A 1 227 ? 18.281 5.478 -23.017 1.00 94.38 227 CYS A CA 1
ATOM 1874 C C . CYS A 1 227 ? 18.453 5.558 -21.502 1.00 94.38 227 CYS A C 1
ATOM 1876 O O . CYS A 1 227 ? 18.574 4.532 -20.826 1.00 94.38 227 CYS A O 1
ATOM 1878 N N . VAL A 1 228 ? 18.392 6.770 -20.960 1.00 93.56 228 VAL A N 1
ATOM 1879 C CA . VAL A 1 228 ? 18.378 7.052 -19.523 1.00 93.56 228 VAL A CA 1
ATOM 1880 C C . VAL A 1 228 ? 16.932 7.230 -19.065 1.00 93.56 228 VAL A C 1
ATOM 1882 O O . VAL A 1 228 ? 16.143 7.893 -19.733 1.00 93.56 228 VAL A O 1
ATOM 1885 N N . LEU A 1 229 ? 16.566 6.628 -17.928 1.00 92.06 229 LEU A N 1
ATOM 1886 C CA . LEU A 1 229 ? 15.208 6.665 -17.371 1.00 92.06 229 LEU A CA 1
ATOM 1887 C C . LEU A 1 229 ? 15.206 7.362 -16.000 1.00 92.06 229 LEU A C 1
ATOM 1889 O O . LEU A 1 229 ? 15.217 6.689 -14.963 1.00 92.06 229 LEU A O 1
ATOM 1893 N N . PRO A 1 230 ? 15.133 8.707 -15.948 1.00 89.69 230 PRO A N 1
ATOM 1894 C CA . PRO A 1 230 ? 15.064 9.441 -14.683 1.00 89.69 230 PRO A CA 1
ATOM 1895 C C . PRO A 1 230 ? 13.869 9.033 -13.810 1.00 89.69 230 PRO A C 1
ATOM 1897 O O . PRO A 1 230 ? 13.948 9.095 -12.584 1.00 89.69 230 PRO A O 1
ATOM 1900 N N . LEU A 1 231 ? 12.766 8.581 -14.423 1.00 89.62 231 LEU A N 1
ATOM 1901 C CA . LEU A 1 231 ? 11.577 8.096 -13.716 1.00 89.62 231 LEU A CA 1
ATOM 1902 C C . LEU A 1 231 ? 11.894 6.920 -12.774 1.00 89.62 231 LEU A C 1
ATOM 1904 O O . LEU A 1 231 ? 11.330 6.823 -11.683 1.00 89.62 231 LEU A O 1
ATOM 1908 N N . ASN A 1 232 ? 12.835 6.056 -13.163 1.00 90.56 232 ASN A N 1
ATOM 1909 C CA . ASN A 1 232 ? 13.200 4.879 -12.382 1.00 90.56 232 ASN A CA 1
ATOM 1910 C C . ASN A 1 232 ? 13.962 5.224 -11.098 1.00 90.56 232 ASN A C 1
ATOM 1912 O O . ASN A 1 232 ? 13.823 4.494 -10.121 1.00 90.56 232 ASN A O 1
ATOM 1916 N N . ILE A 1 233 ? 14.645 6.374 -11.039 1.00 89.12 233 ILE A N 1
ATOM 1917 C CA . ILE A 1 233 ? 15.256 6.882 -9.798 1.00 89.12 233 ILE A CA 1
ATOM 1918 C C . ILE A 1 233 ? 14.171 7.137 -8.745 1.00 89.12 233 ILE A C 1
ATOM 1920 O O . ILE A 1 233 ? 14.314 6.752 -7.585 1.00 89.12 233 ILE A O 1
ATOM 1924 N N . PHE A 1 234 ? 13.060 7.761 -9.142 1.00 89.62 234 PHE A N 1
ATOM 1925 C CA . PHE A 1 234 ? 11.941 8.010 -8.234 1.00 89.62 234 PHE A CA 1
ATOM 1926 C C . PHE A 1 234 ? 11.255 6.710 -7.821 1.00 89.62 234 PHE A C 1
ATOM 1928 O O . PHE A 1 234 ? 11.017 6.508 -6.630 1.00 89.62 234 PHE A O 1
ATOM 1935 N N . ASN A 1 235 ? 10.985 5.817 -8.780 1.00 91.19 235 ASN A N 1
ATOM 1936 C CA . ASN A 1 235 ? 10.362 4.521 -8.502 1.00 91.19 235 ASN A CA 1
ATOM 1937 C C . ASN A 1 235 ? 11.188 3.716 -7.495 1.00 91.19 235 ASN A C 1
ATOM 1939 O O . ASN A 1 235 ? 10.646 3.259 -6.492 1.00 91.19 235 ASN A O 1
ATOM 1943 N N . GLU A 1 236 ? 12.501 3.624 -7.700 1.00 89.56 236 GLU A N 1
ATOM 1944 C CA . GLU A 1 236 ? 13.427 2.973 -6.777 1.00 89.56 236 GLU A CA 1
ATOM 1945 C C . GLU A 1 236 ? 13.244 3.493 -5.341 1.00 89.56 236 GLU A C 1
ATOM 1947 O O . GLU A 1 236 ? 12.944 2.717 -4.433 1.00 89.56 236 GLU A O 1
ATOM 1952 N N . LYS A 1 237 ? 13.318 4.813 -5.123 1.00 90.12 237 LYS A N 1
ATOM 1953 C CA . LYS A 1 237 ? 13.204 5.388 -3.769 1.00 90.12 237 LYS A CA 1
ATOM 1954 C C . LYS A 1 237 ? 11.809 5.227 -3.163 1.00 90.12 237 LYS A C 1
ATOM 1956 O O . LYS A 1 237 ? 11.694 4.964 -1.963 1.00 90.12 237 LYS A O 1
ATOM 1961 N N . ILE A 1 238 ? 10.757 5.338 -3.973 1.00 93.06 238 ILE A N 1
ATOM 1962 C CA . ILE A 1 238 ? 9.375 5.115 -3.533 1.00 93.06 238 ILE A CA 1
ATOM 1963 C C . ILE A 1 238 ? 9.202 3.676 -3.050 1.00 93.06 238 ILE A C 1
ATOM 1965 O O . ILE A 1 238 ? 8.690 3.464 -1.953 1.00 93.06 238 ILE A O 1
ATOM 1969 N N . TYR A 1 239 ? 9.646 2.686 -3.825 1.00 92.81 239 TYR A N 1
ATOM 1970 C CA . TYR A 1 239 ? 9.461 1.283 -3.462 1.00 92.81 239 TYR A CA 1
ATOM 1971 C C . TYR A 1 239 ? 10.353 0.846 -2.293 1.00 92.81 239 TYR A C 1
ATOM 1973 O O . TYR A 1 239 ? 9.917 -0.009 -1.521 1.00 92.81 239 TYR A O 1
ATOM 1981 N N . ILE A 1 240 ? 11.515 1.481 -2.066 1.00 90.88 240 ILE A N 1
ATOM 1982 C CA . ILE A 1 240 ? 12.278 1.294 -0.813 1.00 90.88 240 ILE A CA 1
ATOM 1983 C C . ILE A 1 240 ? 11.423 1.727 0.369 1.00 90.88 240 ILE A C 1
ATOM 1985 O O . ILE A 1 240 ? 11.217 0.966 1.314 1.00 90.88 240 ILE A O 1
ATOM 1989 N N . PHE A 1 241 ? 10.902 2.952 0.309 1.00 93.62 241 PHE A N 1
ATOM 1990 C CA . PHE A 1 241 ? 10.081 3.493 1.381 1.00 93.62 241 PHE A CA 1
ATOM 1991 C C . PHE A 1 241 ? 8.830 2.634 1.614 1.00 93.62 241 PHE A C 1
ATOM 1993 O O . PHE A 1 241 ? 8.512 2.299 2.757 1.00 93.62 241 PHE A O 1
ATOM 2000 N N . LEU A 1 242 ? 8.129 2.248 0.541 1.00 94.75 242 LEU A N 1
ATOM 2001 C CA . LEU A 1 242 ? 6.907 1.449 0.623 1.00 94.75 242 LEU A CA 1
ATOM 2002 C C . LEU A 1 242 ? 7.146 0.070 1.233 1.00 94.75 242 LEU A C 1
ATOM 2004 O O . LEU A 1 242 ? 6.270 -0.411 1.947 1.00 94.75 242 LEU A O 1
ATOM 2008 N N . TRP A 1 243 ? 8.312 -0.539 1.008 1.00 94.75 243 TRP A N 1
ATOM 2009 C CA . TRP A 1 243 ? 8.663 -1.814 1.628 1.00 94.75 243 TRP A CA 1
ATOM 2010 C C . TRP A 1 243 ? 8.637 -1.718 3.156 1.00 94.75 243 TRP A C 1
ATOM 2012 O O . TRP A 1 243 ? 7.855 -2.409 3.811 1.00 94.75 243 TRP A O 1
ATOM 2022 N N . PHE A 1 244 ? 9.413 -0.792 3.729 1.00 93.88 244 PHE A N 1
ATOM 2023 C CA . PHE A 1 244 ? 9.447 -0.593 5.182 1.00 93.88 244 PHE A CA 1
ATOM 2024 C C . PHE A 1 244 ? 8.082 -0.154 5.711 1.00 93.88 244 PHE A C 1
ATOM 2026 O O . PHE A 1 244 ? 7.614 -0.644 6.740 1.00 93.88 244 PHE A O 1
ATOM 2033 N N . TRP A 1 245 ? 7.415 0.739 4.981 1.00 95.19 245 TRP A N 1
ATOM 2034 C CA . TRP A 1 245 ? 6.109 1.252 5.363 1.00 95.19 245 TRP A CA 1
ATOM 2035 C C . TRP A 1 245 ? 5.042 0.153 5.433 1.00 95.19 245 TRP A C 1
ATOM 2037 O O . TRP A 1 245 ? 4.303 0.084 6.414 1.00 95.19 245 TRP A O 1
ATOM 2047 N N . PHE A 1 246 ? 4.957 -0.734 4.438 1.00 95.06 246 PHE A N 1
ATOM 2048 C CA . PHE A 1 246 ? 3.990 -1.833 4.446 1.00 95.06 246 PHE A CA 1
ATOM 2049 C C . PHE A 1 246 ? 4.264 -2.842 5.557 1.00 95.06 246 PHE A C 1
ATOM 2051 O O . PHE A 1 246 ? 3.307 -3.283 6.191 1.00 95.06 246 PHE A O 1
ATOM 2058 N N . ILE A 1 247 ? 5.528 -3.146 5.860 1.00 95.00 247 ILE A N 1
ATOM 2059 C CA . ILE A 1 247 ? 5.877 -4.001 7.003 1.00 95.00 247 ILE A CA 1
ATOM 2060 C C . ILE A 1 247 ? 5.429 -3.361 8.323 1.00 95.00 247 ILE A C 1
ATOM 2062 O O . ILE A 1 247 ? 4.765 -4.017 9.125 1.00 95.00 247 ILE A O 1
ATOM 2066 N N . ILE A 1 248 ? 5.704 -2.069 8.532 1.00 93.94 248 ILE A N 1
ATOM 2067 C CA . ILE A 1 248 ? 5.260 -1.342 9.733 1.00 93.94 248 ILE A CA 1
ATOM 2068 C C . ILE A 1 248 ? 3.730 -1.360 9.845 1.00 93.94 248 ILE A C 1
ATOM 2070 O O . ILE A 1 248 ? 3.187 -1.687 10.901 1.00 93.94 248 ILE A O 1
ATOM 2074 N N . VAL A 1 249 ? 3.018 -1.052 8.757 1.00 94.06 249 VAL A N 1
ATOM 2075 C CA . VAL A 1 249 ? 1.548 -1.062 8.737 1.00 94.06 249 VAL A CA 1
ATOM 2076 C C . VAL A 1 249 ? 0.998 -2.468 8.992 1.00 94.06 249 VAL A C 1
ATOM 2078 O O . VAL A 1 249 ? 0.009 -2.596 9.714 1.00 94.06 249 VAL A O 1
ATOM 2081 N N . ALA A 1 250 ? 1.631 -3.517 8.460 1.00 95.06 250 ALA A N 1
ATOM 2082 C CA . ALA A 1 250 ? 1.250 -4.905 8.707 1.00 95.06 250 ALA A CA 1
ATOM 2083 C C . ALA A 1 250 ? 1.435 -5.296 10.177 1.00 95.06 250 ALA A C 1
ATOM 2085 O O . ALA A 1 250 ? 0.518 -5.872 10.758 1.00 95.06 250 ALA A O 1
ATOM 2086 N N . ILE A 1 251 ? 2.555 -4.920 10.803 1.00 95.75 251 ILE A N 1
ATOM 2087 C CA . ILE A 1 251 ? 2.809 -5.174 12.229 1.00 95.75 251 ILE A CA 1
ATOM 2088 C C . ILE A 1 251 ? 1.783 -4.441 13.096 1.00 95.75 251 ILE A C 1
ATOM 2090 O O . ILE A 1 251 ? 1.144 -5.067 13.938 1.00 95.75 251 ILE A O 1
ATOM 2094 N N . ILE A 1 252 ? 1.569 -3.140 12.873 1.00 93.62 252 ILE A N 1
ATOM 2095 C CA . ILE A 1 252 ? 0.599 -2.345 13.646 1.00 93.62 252 ILE A CA 1
ATOM 2096 C C . ILE A 1 252 ? -0.816 -2.915 13.488 1.00 93.62 252 ILE A C 1
ATOM 2098 O O . ILE A 1 252 ? -1.532 -3.081 14.475 1.00 93.62 252 ILE A O 1
ATOM 2102 N N . SER A 1 253 ? -1.213 -3.258 12.260 1.00 91.25 253 SER A N 1
ATOM 2103 C CA . SER A 1 253 ? -2.529 -3.849 11.987 1.00 91.25 253 SER A CA 1
ATOM 2104 C C . SER A 1 253 ? -2.663 -5.241 12.613 1.00 91.25 253 SER A C 1
ATOM 2106 O O . SER A 1 253 ? -3.713 -5.566 13.160 1.00 91.25 253 SER A O 1
ATOM 2108 N N . GLY A 1 254 ? -1.594 -6.042 12.598 1.00 93.75 254 GLY A N 1
ATOM 2109 C CA . GLY A 1 254 ? -1.534 -7.354 13.241 1.00 93.75 254 GLY A CA 1
ATOM 2110 C C . GLY A 1 254 ? -1.655 -7.264 14.763 1.00 93.75 254 GLY A C 1
ATOM 2111 O O . GLY A 1 254 ? -2.466 -7.974 15.352 1.00 93.75 254 GLY A O 1
ATOM 2112 N N . ILE A 1 255 ? -0.934 -6.338 15.404 1.00 94.06 255 ILE A N 1
ATOM 2113 C CA . ILE A 1 255 ? -1.076 -6.046 16.841 1.00 94.06 255 ILE A CA 1
ATOM 2114 C C . ILE A 1 255 ? -2.507 -5.593 17.151 1.00 94.06 255 ILE A C 1
ATOM 2116 O O . ILE A 1 255 ? -3.092 -6.050 18.131 1.00 94.06 255 ILE A O 1
ATOM 2120 N N . GLY A 1 256 ? -3.094 -4.743 16.303 1.00 89.69 256 GLY A N 1
ATOM 2121 C CA . GLY A 1 256 ? -4.494 -4.337 16.412 1.00 89.69 256 GLY A CA 1
ATOM 2122 C C . GLY A 1 256 ? -5.452 -5.532 16.396 1.00 89.69 256 GLY A C 1
ATOM 2123 O O . GLY A 1 256 ? -6.313 -5.637 17.266 1.00 89.69 256 GLY A O 1
ATOM 2124 N N . LEU A 1 257 ? -5.264 -6.483 15.477 1.00 90.81 257 LEU A N 1
ATOM 2125 C CA . LEU A 1 257 ? -6.061 -7.712 15.441 1.00 90.81 257 LEU A CA 1
ATOM 2126 C C . LEU A 1 257 ? -5.853 -8.591 16.673 1.00 90.81 257 LEU A C 1
ATOM 2128 O O . LEU A 1 257 ? -6.832 -9.082 17.228 1.00 90.81 257 LEU A O 1
ATOM 2132 N N . LEU A 1 258 ? -4.616 -8.764 17.140 1.00 94.38 258 LEU A N 1
ATOM 2133 C CA . LEU A 1 258 ? -4.335 -9.521 18.363 1.00 94.38 258 LEU A CA 1
ATOM 2134 C C . LEU A 1 258 ? -5.009 -8.882 19.582 1.00 94.38 258 LEU A C 1
ATOM 2136 O O . LEU A 1 258 ? -5.632 -9.581 20.381 1.00 94.38 258 LEU A O 1
ATOM 2140 N N . TYR A 1 259 ? -4.958 -7.552 19.688 1.00 91.00 259 TYR A N 1
ATOM 2141 C CA . TYR A 1 259 ? -5.681 -6.802 20.711 1.00 91.00 259 TYR A CA 1
ATOM 2142 C C . TYR A 1 259 ? -7.189 -7.076 20.638 1.00 91.00 259 TYR A C 1
ATOM 2144 O O . TYR A 1 259 ? -7.820 -7.337 21.660 1.00 91.00 259 TYR A O 1
ATOM 2152 N N . ARG A 1 260 ? -7.774 -7.094 19.436 1.00 90.31 260 ARG A N 1
ATOM 2153 C CA . ARG A 1 260 ? -9.203 -7.381 19.236 1.00 90.31 260 ARG A CA 1
ATOM 2154 C C . ARG A 1 260 ? -9.563 -8.821 19.558 1.00 90.31 260 ARG A C 1
ATOM 2156 O O . ARG A 1 260 ? -10.574 -9.044 20.217 1.00 90.31 260 ARG A O 1
ATOM 2163 N N . LEU A 1 261 ? -8.723 -9.783 19.197 1.00 92.69 261 LEU A N 1
ATOM 2164 C CA . LEU A 1 261 ? -8.891 -11.179 19.597 1.00 92.69 261 LEU A CA 1
ATOM 2165 C C . LEU A 1 261 ? -8.866 -11.320 21.125 1.00 92.69 261 LEU A C 1
ATOM 2167 O O . LEU A 1 261 ? -9.726 -11.993 21.690 1.00 92.69 261 LEU A O 1
ATOM 2171 N N . ALA A 1 262 ? -7.974 -10.602 21.814 1.00 93.06 262 ALA A N 1
ATOM 2172 C CA . ALA A 1 262 ? -7.951 -10.579 23.275 1.00 93.06 262 ALA A CA 1
ATOM 2173 C C . ALA A 1 262 ? -9.253 -10.020 23.880 1.00 93.06 262 ALA A C 1
ATOM 2175 O O . ALA A 1 262 ? -9.672 -10.481 24.941 1.00 93.06 262 ALA A O 1
ATOM 2176 N N . THR A 1 263 ? -9.960 -9.099 23.207 1.00 90.50 263 THR A N 1
ATOM 2177 C CA . THR A 1 263 ? -11.268 -8.600 23.684 1.00 90.50 263 THR A CA 1
ATOM 2178 C C . THR A 1 263 ? -12.400 -9.623 23.643 1.00 90.50 263 THR A C 1
ATOM 2180 O O . THR A 1 263 ? -13.444 -9.377 24.237 1.00 90.50 263 THR A O 1
ATOM 2183 N N . PHE A 1 264 ? -12.225 -10.796 23.031 1.00 90.50 264 PHE A N 1
ATOM 2184 C CA . PHE A 1 264 ? -13.194 -11.886 23.194 1.00 90.50 264 PHE A CA 1
ATOM 2185 C C . PHE A 1 264 ? -13.121 -12.521 24.590 1.00 90.50 264 PHE A C 1
ATOM 2187 O O . PHE A 1 264 ? -14.100 -13.107 25.054 1.00 90.50 264 PHE A O 1
ATOM 2194 N N . LEU A 1 265 ? -12.000 -12.356 25.300 1.00 90.81 265 LEU A N 1
ATOM 2195 C CA . LEU A 1 265 ? -11.840 -12.828 26.669 1.00 90.81 265 LEU A CA 1
ATOM 2196 C C . LEU A 1 265 ? -12.562 -11.882 27.638 1.00 90.81 265 LEU A C 1
ATOM 2198 O O . LEU A 1 265 ? -12.205 -10.711 27.793 1.00 90.81 265 LEU A O 1
ATOM 2202 N N . ALA A 1 266 ? -13.556 -12.413 28.352 1.00 85.56 266 ALA A N 1
ATOM 2203 C CA . ALA A 1 266 ? -14.295 -11.692 29.387 1.00 85.56 266 ALA A CA 1
ATOM 2204 C C . ALA A 1 266 ? -13.416 -10.941 30.417 1.00 85.56 266 ALA A C 1
ATOM 2206 O O . ALA A 1 266 ? -13.701 -9.761 30.637 1.00 85.56 266 ALA A O 1
ATOM 2207 N N . PRO A 1 267 ? -12.342 -11.527 30.995 1.00 87.12 267 PRO A N 1
ATOM 2208 C CA . PRO A 1 267 ? -11.513 -10.808 31.968 1.00 87.12 267 PRO A CA 1
ATOM 2209 C C . PRO A 1 267 ? -10.776 -9.611 31.350 1.00 87.12 267 PRO A C 1
ATOM 2211 O O . PRO A 1 267 ? -10.637 -8.567 31.983 1.00 87.12 267 PRO A O 1
ATOM 2214 N N . PHE A 1 268 ? -10.354 -9.712 30.086 1.00 88.06 268 PHE A N 1
ATOM 2215 C CA . PHE A 1 268 ? -9.659 -8.619 29.404 1.00 88.06 268 PHE A CA 1
ATOM 2216 C C . PHE A 1 268 ? -10.591 -7.427 29.142 1.00 88.06 268 PHE A C 1
ATOM 2218 O O . PHE A 1 268 ? -10.215 -6.275 29.366 1.00 88.06 268 PHE A O 1
ATOM 2225 N N . ARG A 1 269 ? -11.847 -7.694 28.755 1.00 88.81 269 ARG A N 1
ATOM 2226 C CA . ARG A 1 269 ? -12.888 -6.660 28.595 1.00 88.81 269 ARG A CA 1
ATOM 2227 C C . ARG A 1 269 ? -13.161 -5.889 29.883 1.00 88.81 269 ARG A C 1
ATOM 2229 O O . ARG A 1 269 ? -13.302 -4.666 29.834 1.00 88.81 269 ARG A O 1
ATOM 2236 N N . GLN A 1 270 ? -13.220 -6.592 31.014 1.00 86.06 270 GLN A N 1
ATOM 2237 C CA . GLN A 1 270 ? -13.437 -5.989 32.331 1.00 86.06 270 GLN A CA 1
ATOM 2238 C C . GLN A 1 270 ? -12.301 -5.033 32.702 1.00 86.06 270 GLN A C 1
ATOM 2240 O O . GLN A 1 270 ? -12.561 -3.896 33.092 1.00 86.06 270 GLN A O 1
ATOM 2245 N N . ILE A 1 271 ? -11.047 -5.461 32.514 1.00 87.06 271 ILE A N 1
ATOM 2246 C CA . ILE A 1 271 ? -9.866 -4.626 32.776 1.00 87.06 271 ILE A CA 1
ATOM 2247 C C . ILE A 1 271 ? -9.908 -3.361 31.914 1.00 87.06 271 ILE A C 1
ATOM 2249 O O . ILE A 1 271 ? -9.775 -2.258 32.436 1.00 87.06 271 ILE A O 1
ATOM 2253 N N . LEU A 1 272 ? -10.159 -3.504 30.611 1.00 86.62 272 LEU A N 1
ATOM 2254 C CA . LEU A 1 272 ? -10.220 -2.375 29.682 1.00 86.62 272 LEU A CA 1
ATOM 2255 C C . LEU A 1 272 ? -11.326 -1.371 30.025 1.00 86.62 272 LEU A C 1
ATOM 2257 O O . LEU A 1 272 ? -11.096 -0.161 29.959 1.00 86.62 272 LEU A O 1
ATOM 2261 N N . LEU A 1 273 ? -12.514 -1.863 30.391 1.00 83.75 273 LEU A N 1
ATOM 2262 C CA . LEU A 1 273 ? -13.626 -1.007 30.796 1.00 83.75 273 LEU A CA 1
ATOM 2263 C C . LEU A 1 273 ? -13.288 -0.271 32.099 1.00 83.75 273 LEU A C 1
ATOM 2265 O O . LEU A 1 273 ? -13.475 0.938 32.180 1.00 83.75 273 LEU A O 1
ATOM 2269 N N . ARG A 1 274 ? -12.683 -0.961 33.073 1.00 82.56 274 ARG A N 1
ATOM 2270 C CA . ARG A 1 274 ? -12.213 -0.367 34.333 1.00 82.56 274 ARG A CA 1
ATOM 2271 C C . ARG A 1 274 ? -11.170 0.726 34.114 1.00 82.56 274 ARG A C 1
ATOM 2273 O O . ARG A 1 274 ? -11.256 1.782 34.735 1.00 82.56 274 ARG A O 1
ATOM 2280 N N . THR A 1 275 ? -10.187 0.503 33.240 1.00 82.12 275 THR A N 1
ATOM 2281 C CA . THR A 1 275 ? -9.143 1.502 32.961 1.00 82.12 275 THR A CA 1
ATOM 2282 C C . THR A 1 275 ? -9.730 2.793 32.387 1.00 82.12 275 THR A C 1
ATOM 2284 O O . THR A 1 275 ? -9.195 3.869 32.653 1.00 82.12 275 THR A O 1
ATOM 2287 N N . ARG A 1 276 ? -10.836 2.710 31.634 1.00 79.19 276 ARG A N 1
ATOM 2288 C CA . ARG A 1 276 ? -11.531 3.887 31.091 1.00 79.19 276 ARG A CA 1
ATOM 2289 C C . ARG A 1 276 ? -12.522 4.513 32.078 1.00 79.19 276 ARG A C 1
ATOM 2291 O O . ARG A 1 276 ? -12.632 5.734 32.124 1.00 79.19 276 ARG A O 1
ATOM 2298 N N . SER A 1 277 ? -13.174 3.715 32.915 1.00 77.38 277 SER A N 1
ATOM 2299 C CA . SER A 1 277 ? -14.213 4.159 33.854 1.00 77.38 277 SER A CA 1
ATOM 2300 C C . SER A 1 277 ? -13.673 4.417 35.258 1.00 77.38 277 SER A C 1
ATOM 2302 O O . SER A 1 277 ? -14.247 3.955 36.237 1.00 77.38 277 SER A O 1
ATOM 2304 N N . ARG A 1 278 ? -12.564 5.163 35.373 1.00 72.06 278 ARG A N 1
ATOM 2305 C CA . ARG A 1 278 ? -11.840 5.346 36.651 1.00 72.06 278 ARG A CA 1
ATOM 2306 C C . ARG A 1 278 ? -12.661 6.011 37.756 1.00 72.06 278 ARG A C 1
ATOM 2308 O O . ARG A 1 278 ? -12.301 5.875 38.917 1.00 72.06 278 ARG A O 1
ATOM 2315 N N . LEU A 1 279 ? -13.698 6.763 37.387 1.00 74.44 279 LEU A N 1
ATOM 2316 C CA . LEU A 1 279 ? -14.583 7.423 38.340 1.00 74.44 279 LEU A CA 1
ATOM 2317 C C . LEU A 1 279 ? -15.556 6.414 38.967 1.00 74.44 279 LEU A C 1
ATOM 2319 O O . LEU A 1 279 ? -15.820 6.498 40.156 1.00 74.44 279 LEU A O 1
ATOM 2323 N N . ALA A 1 280 ? -16.061 5.447 38.202 1.00 75.44 280 ALA A N 1
ATOM 2324 C CA . ALA A 1 280 ? -17.111 4.559 38.681 1.00 75.44 280 ALA A CA 1
ATOM 2325 C C . ALA A 1 280 ? -16.591 3.455 39.615 1.00 75.44 280 ALA A C 1
ATOM 2327 O O . ALA A 1 280 ? -15.426 3.051 39.534 1.00 75.44 280 ALA A O 1
ATOM 2328 N N . SER A 1 281 ? -17.467 2.956 40.492 1.00 79.25 281 SER A N 1
ATOM 2329 C CA . SER A 1 281 ? -17.099 1.921 41.457 1.00 79.25 281 SER A CA 1
ATOM 2330 C C . SER A 1 281 ? -16.747 0.600 40.757 1.00 79.25 281 SER A C 1
ATOM 2332 O O . SER A 1 281 ? -17.236 0.284 39.667 1.00 79.25 281 SER A O 1
ATOM 2334 N N . GLN A 1 282 ? -15.864 -0.187 41.379 1.00 79.81 282 GLN A N 1
ATOM 2335 C CA . GLN A 1 282 ? -15.427 -1.466 40.816 1.00 79.81 282 GLN A CA 1
ATOM 2336 C C . GLN A 1 282 ? -16.587 -2.467 40.700 1.00 79.81 282 GLN A C 1
ATOM 2338 O O . GLN A 1 282 ? -16.655 -3.198 39.712 1.00 79.81 282 GLN A O 1
ATOM 2343 N N . GLU A 1 283 ? -17.481 -2.482 41.688 1.00 81.62 283 GLU A N 1
ATOM 2344 C CA . GLU A 1 283 ? -18.629 -3.390 41.744 1.00 81.62 283 GLU A CA 1
ATOM 2345 C C . GLU A 1 283 ? -19.601 -3.112 40.599 1.00 81.62 283 GLU A C 1
ATOM 2347 O O . GLU A 1 283 ? -20.024 -4.038 39.902 1.00 81.62 283 GLU A O 1
ATOM 2352 N N . ASP A 1 284 ? -19.863 -1.835 40.326 1.00 82.50 284 ASP A N 1
ATOM 2353 C CA . ASP A 1 284 ? -20.800 -1.458 39.280 1.00 82.50 284 ASP A CA 1
ATOM 2354 C C . ASP A 1 284 ? -20.218 -1.786 37.887 1.00 82.50 284 ASP A C 1
ATOM 2356 O O . ASP A 1 284 ? -20.891 -2.397 37.046 1.00 82.50 284 ASP A O 1
ATOM 2360 N N . VAL A 1 285 ? -18.939 -1.458 37.633 1.00 82.44 285 VAL A N 1
ATOM 2361 C CA . VAL A 1 285 ? -18.261 -1.790 36.360 1.00 82.44 285 VAL A CA 1
ATOM 2362 C C . VAL A 1 285 ? -18.282 -3.301 36.107 1.00 82.44 285 VAL A C 1
ATOM 2364 O O . VAL A 1 285 ? -18.496 -3.747 34.973 1.00 82.44 285 VAL A O 1
ATOM 2367 N N . GLU A 1 286 ? -18.076 -4.102 37.151 1.00 83.62 286 GLU A N 1
ATOM 2368 C CA . GLU A 1 286 ? -18.115 -5.556 37.055 1.00 83.62 286 GLU A CA 1
ATOM 2369 C C . GLU A 1 286 ? -19.534 -6.075 36.779 1.00 83.62 286 GLU A C 1
ATOM 2371 O O . GLU A 1 286 ? -19.714 -6.923 35.897 1.00 83.62 286 GLU A O 1
ATOM 2376 N N . ALA A 1 287 ? -20.545 -5.533 37.462 1.00 84.31 287 ALA A N 1
ATOM 2377 C CA . ALA A 1 287 ? -21.945 -5.895 37.268 1.00 84.31 287 ALA A CA 1
ATOM 2378 C C . ALA A 1 287 ? -22.416 -5.630 35.829 1.00 84.31 287 ALA A C 1
ATOM 2380 O O . ALA A 1 287 ? -23.047 -6.497 35.213 1.00 84.31 287 ALA A O 1
ATOM 2381 N N . VAL A 1 288 ? -22.064 -4.475 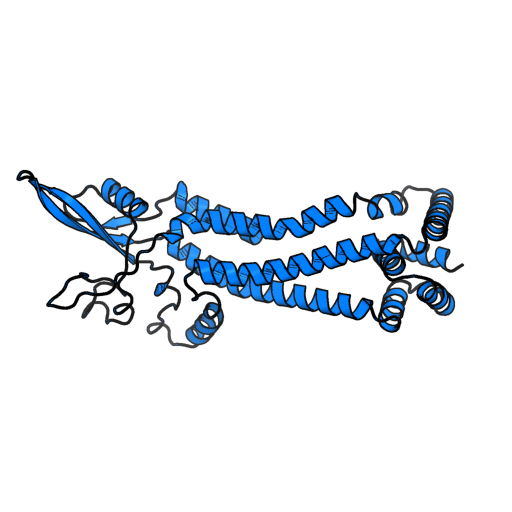35.255 1.00 83.25 288 VAL A N 1
ATOM 2382 C CA . VAL A 1 288 ? -22.381 -4.153 33.854 1.00 83.25 288 VAL A CA 1
ATOM 2383 C C . VAL A 1 288 ? -21.598 -5.034 32.894 1.00 83.25 288 VAL A C 1
ATOM 2385 O O . VAL A 1 288 ? -22.184 -5.624 31.986 1.00 83.25 288 VAL A O 1
ATOM 2388 N N . SER A 1 289 ? -20.294 -5.216 33.114 1.00 84.44 289 SER A N 1
ATOM 2389 C CA . SER A 1 289 ? -19.484 -6.039 32.216 1.00 84.44 289 SER A CA 1
ATOM 2390 C C . SER A 1 289 ? -19.913 -7.510 32.189 1.00 84.44 289 SER A C 1
ATOM 2392 O O . SER A 1 289 ? -19.670 -8.172 31.180 1.00 84.44 289 SER A O 1
ATOM 2394 N N . ARG A 1 290 ? -20.523 -8.032 33.263 1.00 85.00 290 ARG A N 1
ATOM 2395 C CA . ARG A 1 290 ? -21.095 -9.390 33.301 1.00 85.00 290 ARG A CA 1
ATOM 2396 C C . ARG A 1 290 ? -22.406 -9.500 32.509 1.00 85.00 290 ARG A C 1
ATOM 2398 O O . ARG A 1 290 ? -22.690 -10.570 31.981 1.00 85.00 290 ARG A O 1
ATOM 2405 N N . LYS A 1 291 ? -23.191 -8.420 32.414 1.00 85.88 291 LYS A N 1
ATOM 2406 C CA . LYS A 1 291 ? -24.474 -8.384 31.683 1.00 85.88 291 LYS A CA 1
ATOM 2407 C C . LYS A 1 291 ? -24.316 -8.076 30.190 1.00 85.88 291 LYS A C 1
ATOM 2409 O O . LYS A 1 291 ? -25.157 -8.490 29.392 1.00 85.88 291 LYS A O 1
ATOM 2414 N N . CYS A 1 292 ? -23.264 -7.352 29.810 1.00 86.31 292 CYS A N 1
ATOM 2415 C CA . CYS A 1 292 ? -23.014 -6.955 28.427 1.00 86.31 292 CYS A CA 1
ATOM 2416 C C . CYS A 1 292 ? -22.484 -8.109 27.565 1.00 86.31 292 CYS A C 1
ATOM 2418 O O . CYS A 1 292 ? -21.531 -8.806 27.928 1.00 86.31 292 CYS A O 1
ATOM 2420 N N . GLN A 1 293 ? -23.031 -8.243 26.356 1.00 90.00 293 GLN A N 1
ATOM 2421 C CA . GLN A 1 293 ? -22.396 -9.036 25.307 1.00 90.00 293 GLN A CA 1
ATOM 2422 C C . GLN A 1 293 ? -21.255 -8.240 24.654 1.00 90.00 293 GLN A C 1
ATOM 2424 O O . GLN A 1 293 ? -20.990 -7.086 24.996 1.00 90.00 293 GLN A O 1
ATOM 2429 N N . ILE A 1 294 ? -20.530 -8.864 23.719 1.00 90.12 294 ILE A N 1
ATOM 2430 C CA . ILE A 1 294 ? -19.374 -8.226 23.074 1.00 90.12 294 ILE A CA 1
ATOM 2431 C C . ILE A 1 294 ? -19.756 -6.943 22.330 1.00 90.12 294 ILE A C 1
ATOM 2433 O O . ILE A 1 294 ? -19.007 -5.972 22.387 1.00 90.12 294 ILE A O 1
ATOM 2437 N N . GLY A 1 295 ? -20.935 -6.915 21.702 1.00 89.94 295 GLY A N 1
ATOM 2438 C CA . GLY A 1 295 ? -21.456 -5.744 21.009 1.00 89.94 295 GLY A CA 1
ATOM 2439 C C . GLY A 1 295 ? -21.741 -4.570 21.933 1.00 89.94 295 GLY A C 1
ATOM 2440 O O . GLY A 1 295 ? -21.319 -3.450 21.649 1.00 89.94 295 GLY A O 1
ATOM 2441 N N . ASP A 1 296 ? -22.423 -4.832 23.048 1.00 90.06 296 ASP A N 1
ATOM 2442 C CA . ASP A 1 296 ? -22.780 -3.789 24.013 1.00 90.06 296 ASP A CA 1
ATOM 2443 C C . ASP A 1 296 ? -21.528 -3.238 24.692 1.00 90.06 296 ASP A C 1
ATOM 2445 O O . ASP A 1 296 ? -21.350 -2.023 24.773 1.00 90.06 296 ASP A O 1
ATOM 2449 N N . TRP A 1 297 ? -20.613 -4.129 25.098 1.00 91.06 297 TRP A N 1
ATOM 2450 C CA . TRP A 1 297 ? -19.319 -3.736 25.651 1.00 91.06 297 TRP A CA 1
ATOM 2451 C C . TRP A 1 297 ? -18.527 -2.881 24.661 1.00 91.06 297 TRP A C 1
ATOM 2453 O O . TRP A 1 297 ? -17.982 -1.853 25.049 1.00 91.06 297 TRP A O 1
ATOM 2463 N N . PHE A 1 298 ? -18.479 -3.271 23.384 1.00 90.31 298 PHE A N 1
ATOM 2464 C CA . PHE A 1 298 ? -17.738 -2.537 22.361 1.00 90.31 298 PHE A CA 1
ATOM 2465 C C . PHE A 1 298 ? -18.309 -1.131 22.141 1.00 90.31 298 PHE A C 1
ATOM 2467 O O . PHE A 1 298 ? -17.550 -0.162 22.091 1.00 90.31 298 PHE A O 1
ATOM 2474 N N . LEU A 1 299 ? -19.638 -0.999 22.073 1.00 88.12 299 LEU A N 1
ATOM 2475 C CA . LEU A 1 299 ? -20.290 0.302 21.939 1.00 88.12 299 LEU A CA 1
ATOM 2476 C C . LEU A 1 299 ? -20.047 1.181 23.176 1.00 88.12 299 LEU A C 1
ATOM 2478 O O . LEU A 1 299 ? -19.666 2.339 23.025 1.00 88.12 299 LEU A O 1
ATOM 2482 N N . LEU A 1 300 ? -20.186 0.633 24.390 1.00 85.50 300 LEU A N 1
ATOM 2483 C CA . LEU A 1 300 ? -19.872 1.340 25.640 1.00 85.50 300 LEU A CA 1
ATOM 2484 C C . LEU A 1 300 ? -18.400 1.771 25.704 1.00 85.50 300 LEU A C 1
ATOM 2486 O O . LEU A 1 300 ? -18.097 2.903 26.081 1.00 85.50 300 LEU A O 1
ATOM 2490 N N . TYR A 1 301 ? -17.485 0.896 25.288 1.00 84.25 301 TYR A N 1
ATOM 2491 C CA . TYR A 1 301 ? -16.054 1.181 25.239 1.00 84.25 301 TYR A CA 1
ATOM 2492 C C . TYR A 1 301 ? -15.733 2.328 24.270 1.00 84.25 301 TYR A C 1
ATOM 2494 O O . TYR A 1 301 ? -14.913 3.192 24.593 1.00 84.25 301 TYR A O 1
ATOM 2502 N N . GLN A 1 302 ? -16.404 2.368 23.112 1.00 81.88 302 GLN A N 1
ATOM 2503 C CA . GLN A 1 302 ? -16.259 3.427 22.111 1.00 81.88 302 GLN A CA 1
ATOM 2504 C C . GLN A 1 302 ? -16.861 4.757 22.582 1.00 81.88 302 GLN A C 1
ATOM 2506 O O . GLN A 1 302 ? -16.263 5.810 22.361 1.00 81.88 302 GLN A O 1
ATOM 2511 N N . LEU A 1 303 ? -17.999 4.721 23.283 1.00 79.00 303 LEU A N 1
ATOM 2512 C CA . LEU A 1 303 ? -18.568 5.908 23.924 1.00 79.00 303 LEU A CA 1
ATOM 2513 C C . LEU A 1 303 ? -17.593 6.483 24.951 1.00 79.00 303 LEU A C 1
ATOM 2515 O O . LEU A 1 303 ? -17.316 7.676 24.899 1.00 79.00 303 LEU A O 1
ATOM 2519 N N . GLY A 1 304 ? -16.997 5.638 25.799 1.00 69.50 304 GLY A N 1
ATOM 2520 C CA . GLY A 1 304 ? -16.007 6.045 26.802 1.00 69.50 304 GLY A CA 1
ATOM 2521 C C . GLY A 1 304 ? -14.727 6.686 26.242 1.00 69.50 304 GLY A C 1
ATOM 2522 O O . GLY A 1 304 ? -13.993 7.317 26.997 1.00 69.50 304 GLY A O 1
ATOM 2523 N N . GLU A 1 305 ? -14.443 6.557 24.940 1.00 65.69 305 GLU A N 1
ATOM 2524 C CA . GLU A 1 305 ? -13.319 7.241 24.276 1.00 65.69 305 GLU A CA 1
ATOM 2525 C C . GLU A 1 305 ? -13.581 8.731 24.039 1.00 65.69 305 GLU A C 1
ATOM 2527 O O . GLU A 1 305 ? -12.664 9.555 24.042 1.00 65.69 305 GLU A O 1
ATOM 2532 N N . LEU A 1 306 ? -14.848 9.086 23.824 1.00 59.91 306 LEU A N 1
ATOM 2533 C CA . LEU A 1 306 ? -15.276 10.462 23.652 1.00 59.91 306 LEU A CA 1
ATOM 2534 C C . LEU A 1 306 ? -15.288 11.086 25.048 1.00 59.91 306 LEU A C 1
ATOM 2536 O O . LEU A 1 306 ? -16.152 10.788 25.862 1.00 59.91 306 LEU A O 1
ATOM 2540 N N . ARG A 1 307 ? -14.280 11.918 25.325 1.00 48.47 307 ARG A N 1
ATOM 2541 C CA . ARG A 1 307 ? -13.837 12.470 26.624 1.00 48.47 307 ARG A CA 1
ATOM 2542 C C . ARG A 1 307 ? -14.899 13.132 27.544 1.00 48.47 307 ARG A C 1
ATOM 2544 O O . ARG A 1 307 ? -14.509 13.677 28.566 1.00 48.47 307 ARG A O 1
ATOM 2551 N N . SER A 1 308 ? -16.200 13.085 27.230 1.00 44.25 308 SER A N 1
ATOM 2552 C CA . SER A 1 308 ? -17.322 13.461 28.119 1.00 44.25 308 SER A CA 1
ATOM 2553 C C . SER A 1 308 ? -18.274 12.299 28.490 1.00 44.25 308 SER A C 1
ATOM 2555 O O . SER A 1 308 ? -19.219 12.502 29.254 1.00 44.25 308 SER A O 1
ATOM 2557 N N . ALA A 1 309 ? -18.043 11.069 28.014 1.00 39.25 309 ALA A N 1
ATOM 2558 C CA . ALA A 1 309 ? -18.854 9.894 28.362 1.00 39.25 309 ALA A CA 1
ATOM 2559 C C . ALA A 1 309 ? -18.339 9.113 29.585 1.00 39.25 309 ALA A C 1
ATOM 2561 O O . ALA A 1 309 ? -19.046 8.240 30.091 1.00 39.25 309 ALA A O 1
ATOM 2562 N N . SER A 1 310 ? -17.151 9.435 30.106 1.00 35.00 310 SER A N 1
ATOM 2563 C CA . SER A 1 310 ? -16.670 8.919 31.397 1.00 35.00 310 SER A CA 1
ATOM 2564 C C . SER A 1 310 ? -17.629 9.271 32.547 1.00 35.00 310 SER A C 1
ATOM 2566 O O . SER A 1 310 ? -17.853 8.440 33.423 1.00 35.00 310 SER A O 1
ATOM 2568 N N . ASP A 1 311 ? -18.308 10.423 32.471 1.00 37.25 311 ASP A N 1
ATOM 2569 C CA . ASP A 1 311 ? -19.371 10.811 33.414 1.00 37.25 311 ASP A CA 1
ATOM 2570 C C . ASP A 1 311 ? -20.713 10.117 33.138 1.00 37.25 311 ASP A C 1
ATOM 2572 O O . ASP A 1 311 ? -21.633 10.204 33.951 1.00 37.25 311 ASP A O 1
ATOM 2576 N N . CYS A 1 312 ? -20.879 9.490 31.970 1.00 35.69 312 CYS A N 1
ATOM 2577 C CA . CYS A 1 312 ? -22.090 8.757 31.601 1.00 35.69 312 CYS A CA 1
ATOM 2578 C C . CYS A 1 312 ? -21.996 7.283 32.000 1.00 35.69 312 CYS A C 1
ATOM 2580 O O . CYS A 1 312 ? -22.998 6.699 32.396 1.00 35.69 312 CYS A O 1
ATOM 2582 N N . LEU A 1 313 ? -20.788 6.714 31.974 1.00 32.88 313 LEU A N 1
ATOM 2583 C CA . LEU A 1 313 ? -20.490 5.416 32.575 1.00 32.88 313 LEU A CA 1
ATOM 2584 C C . LEU A 1 313 ? -20.736 5.446 34.088 1.00 32.88 313 LEU A C 1
ATOM 2586 O O . LEU A 1 313 ? -21.282 4.494 34.612 1.00 32.88 313 LEU A O 1
ATOM 2590 N N . TYR A 1 314 ? -20.472 6.564 34.769 1.00 31.88 314 TYR A N 1
ATOM 2591 C CA . TYR A 1 314 ? -20.848 6.747 36.179 1.00 31.88 314 TYR A CA 1
ATOM 2592 C C . TYR A 1 314 ? -22.373 6.708 36.410 1.00 31.88 314 TYR A C 1
ATOM 2594 O O . TYR A 1 314 ? -22.839 6.159 37.395 1.00 31.88 314 TYR A O 1
ATOM 2602 N N . THR A 1 315 ? -23.172 7.253 35.483 1.00 35.28 315 THR A N 1
ATOM 2603 C CA . THR A 1 315 ? -24.653 7.241 35.545 1.00 35.28 315 THR A CA 1
ATOM 2604 C C . THR A 1 315 ? -25.269 5.930 35.045 1.00 35.28 315 THR A C 1
ATOM 2606 O O . THR A 1 315 ? -26.443 5.680 35.256 1.00 35.28 315 THR A O 1
ATOM 2609 N N . PHE A 1 316 ? -24.499 5.088 34.354 1.00 31.11 316 PHE A N 1
ATOM 2610 C CA . PHE A 1 316 ? -24.914 3.724 34.011 1.00 31.11 316 PHE A CA 1
ATOM 2611 C C . PHE A 1 316 ? -24.788 2.770 35.211 1.00 31.11 316 PHE A C 1
ATOM 2613 O O . PHE A 1 316 ? -25.310 1.659 35.189 1.00 31.11 316 PHE A O 1
ATOM 2620 N N . LEU A 1 317 ? -24.027 3.204 36.215 1.00 30.39 317 LEU A N 1
ATOM 2621 C CA . LEU A 1 317 ? -23.534 2.419 37.335 1.00 30.39 317 LEU A CA 1
ATOM 2622 C C . LEU A 1 317 ? -24.192 2.808 38.672 1.00 30.39 317 LEU A C 1
ATOM 2624 O O . LEU A 1 317 ? -24.111 2.036 39.617 1.00 30.39 317 LEU A O 1
ATOM 2628 N N . CYS A 1 318 ? -24.915 3.931 38.720 1.00 29.14 318 CYS A N 1
ATOM 2629 C CA . CYS A 1 318 ? -25.804 4.342 39.813 1.00 29.14 318 CYS A CA 1
ATOM 2630 C C . CYS A 1 318 ? -27.234 4.503 39.293 1.00 29.14 318 CYS A C 1
ATOM 2632 O O . CYS A 1 318 ? -28.173 4.156 40.040 1.00 29.14 318 CYS A O 1
#